Protein AF-A0A842UTR7-F1 (afdb_monomer_lite)

pLDDT: mean 70.02, std 24.76, range [32.69, 98.44]

Radius of gyration: 31.08 Å; chains: 1; bounding box: 59×44×90 Å

Structure (mmCIF, N/CA/C/O backbone):
data_AF-A0A842UTR7-F1
#
_entry.id   AF-A0A842UTR7-F1
#
loop_
_atom_site.group_PDB
_atom_site.id
_atom_site.type_symbol
_atom_site.label_atom_id
_atom_site.label_alt_id
_atom_site.label_comp_id
_atom_site.label_asym_id
_atom_site.label_entity_id
_atom_site.label_seq_id
_atom_site.pdbx_PDB_ins_code
_atom_site.Cartn_x
_atom_site.Cartn_y
_atom_site.Cartn_z
_atom_site.occupancy
_atom_site.B_iso_or_equiv
_atom_site.auth_seq_id
_atom_site.auth_comp_id
_atom_site.auth_asym_id
_atom_site.auth_atom_id
_atom_site.pdbx_PDB_model_num
ATOM 1 N N . MET A 1 1 ? -9.060 25.069 -11.967 1.00 42.53 1 MET A N 1
ATOM 2 C CA . MET A 1 1 ? -10.495 25.255 -11.631 1.00 42.53 1 MET A CA 1
ATOM 3 C C . MET A 1 1 ? -11.395 24.034 -11.903 1.00 42.53 1 MET A C 1
ATOM 5 O O . MET A 1 1 ? -12.538 24.076 -11.481 1.00 42.53 1 MET A O 1
ATOM 9 N N . LYS A 1 2 ? -10.936 22.935 -12.537 1.00 50.44 2 LYS A N 1
ATOM 10 C CA . LYS A 1 2 ? -11.791 21.759 -12.847 1.00 50.44 2 LYS A CA 1
ATOM 11 C C . LYS A 1 2 ? -11.747 20.605 -11.818 1.00 50.44 2 LYS A C 1
ATOM 13 O O . LYS A 1 2 ? -12.632 19.764 -11.838 1.00 50.44 2 LYS A O 1
ATOM 18 N N . ALA A 1 3 ? -10.775 20.579 -10.898 1.00 44.56 3 ALA A N 1
ATOM 19 C CA . ALA A 1 3 ? -10.588 19.466 -9.950 1.00 44.56 3 ALA A CA 1
ATOM 20 C C . ALA A 1 3 ? -11.528 19.493 -8.724 1.00 44.56 3 ALA A C 1
ATOM 22 O O . ALA A 1 3 ? -11.821 18.449 -8.156 1.00 44.56 3 ALA A O 1
ATOM 23 N N . VAL A 1 4 ? -12.044 20.666 -8.338 1.00 51.62 4 VAL A N 1
ATOM 24 C CA . VAL A 1 4 ? -12.869 20.829 -7.120 1.00 51.62 4 VAL A CA 1
ATOM 25 C C . VAL A 1 4 ? -14.292 20.282 -7.301 1.00 51.62 4 VAL A C 1
ATOM 27 O O . VAL A 1 4 ? -14.942 19.901 -6.334 1.00 51.62 4 VAL A O 1
ATOM 30 N N . LEU A 1 5 ? -14.778 20.193 -8.543 1.00 45.94 5 LEU A N 1
ATOM 31 C CA . LEU A 1 5 ? -16.137 19.717 -8.812 1.00 45.94 5 LEU A CA 1
ATOM 32 C C . LEU A 1 5 ? -16.271 18.190 -8.649 1.00 45.94 5 LEU A C 1
ATOM 34 O O . LEU A 1 5 ? -17.350 17.702 -8.334 1.00 45.94 5 LEU A O 1
ATOM 38 N N . ILE A 1 6 ? -15.184 17.437 -8.854 1.00 57.47 6 ILE A N 1
ATOM 39 C CA . ILE A 1 6 ? -15.206 15.965 -8.881 1.00 57.47 6 ILE A CA 1
ATOM 40 C C . ILE A 1 6 ? -15.180 15.386 -7.460 1.00 57.47 6 ILE A C 1
ATOM 42 O O . ILE A 1 6 ? -15.912 14.444 -7.161 1.00 57.47 6 ILE A O 1
ATOM 46 N N . THR A 1 7 ? -14.411 15.982 -6.547 1.00 57.38 7 THR A N 1
ATOM 47 C CA . THR A 1 7 ? -14.326 15.534 -5.148 1.00 57.38 7 THR A CA 1
ATOM 48 C C . THR A 1 7 ? -15.640 15.703 -4.387 1.00 57.38 7 THR A C 1
ATOM 50 O O . THR A 1 7 ? -15.992 14.835 -3.593 1.00 57.38 7 THR A O 1
ATOM 53 N N . ALA A 1 8 ? -16.418 16.753 -4.670 1.00 56.19 8 ALA A N 1
ATOM 54 C CA . ALA A 1 8 ? -17.728 16.947 -4.045 1.00 56.19 8 ALA A CA 1
ATOM 55 C C . ALA A 1 8 ? -18.741 15.850 -4.429 1.00 56.19 8 ALA A C 1
ATOM 57 O O . ALA A 1 8 ? -19.533 15.420 -3.594 1.00 56.19 8 ALA A O 1
ATOM 58 N N . ILE A 1 9 ? -18.692 15.350 -5.669 1.00 63.31 9 ILE A N 1
ATOM 59 C CA . ILE A 1 9 ? -19.614 14.311 -6.153 1.00 63.31 9 ILE A CA 1
ATOM 60 C C . ILE A 1 9 ? -19.298 12.958 -5.502 1.00 63.31 9 ILE A C 1
ATOM 62 O O . ILE A 1 9 ? -20.213 12.251 -5.086 1.00 63.31 9 ILE A O 1
ATOM 66 N N . ILE A 1 10 ? -18.016 12.620 -5.340 1.00 63.03 10 ILE A N 1
ATOM 67 C CA . ILE A 1 10 ? -17.590 11.350 -4.727 1.00 63.03 10 ILE A CA 1
ATOM 68 C C . ILE A 1 10 ? -18.045 11.266 -3.262 1.00 63.03 10 ILE A C 1
ATOM 70 O O . ILE A 1 10 ? -18.566 10.237 -2.837 1.00 63.03 10 ILE A O 1
ATOM 74 N N . VAL A 1 11 ? -17.931 12.362 -2.506 1.00 61.84 11 VAL A N 1
ATOM 75 C CA . VAL A 1 11 ? -18.365 12.406 -1.099 1.00 61.84 11 VAL A CA 1
ATOM 76 C C . VAL A 1 11 ? -19.884 12.228 -0.971 1.00 61.84 11 VAL A C 1
ATOM 78 O O . VAL A 1 11 ? -20.344 11.496 -0.096 1.00 61.84 11 VAL A O 1
ATOM 81 N N . VAL A 1 12 ? -20.670 12.829 -1.871 1.00 58.88 12 VAL A N 1
ATOM 82 C CA . VAL A 1 12 ? -22.139 12.701 -1.867 1.00 58.88 12 VAL A CA 1
ATOM 83 C C . VAL A 1 12 ? -22.586 11.285 -2.245 1.00 58.88 12 VAL A C 1
ATOM 85 O O . VAL A 1 12 ? -23.526 10.768 -1.644 1.00 58.88 12 VAL A O 1
ATOM 88 N N . VAL A 1 13 ? -21.897 10.621 -3.177 1.00 59.03 13 VAL A N 1
ATOM 89 C CA . VAL A 1 13 ? -22.203 9.230 -3.554 1.00 59.03 13 VAL A CA 1
ATOM 90 C C . VAL A 1 13 ? -21.881 8.258 -2.412 1.00 59.03 13 VAL A C 1
ATOM 92 O O . VAL A 1 13 ? -22.689 7.379 -2.124 1.00 59.03 13 VAL A O 1
ATOM 95 N N . ILE A 1 14 ? -20.768 8.442 -1.694 1.00 62.16 14 ILE A N 1
ATOM 96 C CA . ILE A 1 14 ? -20.417 7.591 -0.541 1.00 62.16 14 ILE A CA 1
ATOM 97 C C . ILE A 1 14 ? -21.433 7.761 0.601 1.00 62.16 14 ILE A C 1
ATOM 99 O O . ILE A 1 14 ? -21.887 6.771 1.175 1.00 62.16 14 ILE A O 1
ATOM 103 N N . LEU A 1 15 ? -21.853 8.995 0.897 1.00 53.69 15 LEU A N 1
ATOM 104 C CA . LEU A 1 15 ? -22.867 9.267 1.923 1.00 53.69 15 LEU A CA 1
ATOM 105 C C . LEU A 1 15 ? -24.257 8.732 1.540 1.00 53.69 15 LEU A C 1
ATOM 107 O O . LEU A 1 15 ? -24.954 8.188 2.394 1.00 53.69 15 LEU A O 1
ATOM 111 N N . ALA A 1 16 ? -24.656 8.829 0.269 1.00 54.22 16 ALA A N 1
ATOM 112 C CA . ALA A 1 16 ? -25.963 8.356 -0.190 1.00 54.22 16 ALA A CA 1
ATOM 113 C C . ALA A 1 16 ? -26.076 6.822 -0.246 1.00 54.22 16 ALA A C 1
ATOM 115 O O . ALA A 1 16 ? -27.173 6.295 -0.077 1.00 54.22 16 ALA A O 1
ATOM 116 N N . VAL A 1 17 ? -24.967 6.102 -0.458 1.00 55.41 17 VAL A N 1
ATOM 117 C CA . VAL A 1 17 ? -24.954 4.626 -0.503 1.00 55.41 17 VAL A CA 1
ATOM 118 C C . VAL A 1 17 ? -24.642 4.012 0.870 1.00 55.41 17 VAL A C 1
ATOM 120 O O . VAL A 1 17 ? -25.130 2.928 1.171 1.00 55.41 17 VAL A O 1
ATOM 123 N N . GLY A 1 18 ? -23.904 4.706 1.745 1.00 49.94 18 GLY A N 1
ATOM 124 C CA . GLY A 1 18 ? -23.571 4.204 3.086 1.00 49.94 18 GLY A CA 1
ATOM 125 C C . GLY A 1 18 ? -24.743 4.199 4.078 1.00 49.94 18 GLY A C 1
ATOM 126 O O . GLY A 1 18 ? -24.847 3.299 4.907 1.00 49.94 18 GLY A O 1
ATOM 127 N N . VAL A 1 19 ? -25.659 5.169 3.990 1.00 49.47 19 VAL A N 1
ATOM 128 C CA . VAL A 1 19 ? -26.768 5.317 4.956 1.00 49.47 19 VAL A CA 1
ATOM 129 C C . VAL A 1 19 ? -27.900 4.278 4.776 1.00 49.47 19 VAL A C 1
ATOM 131 O O . VAL A 1 19 ? -28.386 3.765 5.786 1.00 49.47 19 VAL A O 1
ATOM 134 N N . PRO A 1 20 ? -28.315 3.880 3.554 1.00 43.75 20 PRO A N 1
ATOM 135 C CA . PRO A 1 20 ? -29.356 2.861 3.367 1.00 43.75 20 PRO A CA 1
ATOM 136 C C . PRO A 1 20 ? -28.934 1.444 3.782 1.00 43.75 20 PRO A C 1
ATOM 138 O O . PRO A 1 20 ? -29.779 0.663 4.214 1.00 43.75 20 PRO A O 1
ATOM 141 N N . VAL A 1 21 ? -27.640 1.110 3.689 1.00 51.50 21 VAL A N 1
ATOM 142 C CA . VAL A 1 21 ? -27.120 -0.226 4.049 1.00 51.50 21 VAL A CA 1
ATOM 143 C C . VAL A 1 21 ? -27.227 -0.480 5.556 1.00 51.50 21 VAL A C 1
ATOM 145 O O . VAL A 1 21 ? -27.539 -1.591 5.973 1.00 51.50 21 VAL A O 1
ATOM 148 N N . ILE A 1 22 ? -27.072 0.560 6.379 1.00 48.81 22 ILE A N 1
ATOM 149 C CA . ILE A 1 22 ? -27.210 0.451 7.839 1.00 48.81 22 ILE A CA 1
ATOM 150 C C . ILE A 1 22 ? -28.684 0.254 8.235 1.00 48.81 22 ILE A C 1
ATOM 152 O O . ILE A 1 22 ? -28.976 -0.498 9.160 1.00 48.81 22 ILE A O 1
ATOM 156 N N . TYR A 1 23 ? -29.635 0.845 7.501 1.00 43.00 23 TYR A N 1
ATOM 157 C CA . TYR A 1 23 ? -31.068 0.668 7.778 1.00 43.00 23 TYR A CA 1
ATOM 158 C C . TYR A 1 23 ? -31.583 -0.742 7.435 1.00 43.00 23 TYR A C 1
ATOM 160 O O . TYR A 1 23 ? -32.532 -1.214 8.058 1.00 43.00 23 TYR A O 1
ATOM 168 N N . TYR A 1 24 ? -30.949 -1.439 6.483 1.00 42.16 24 TYR A N 1
ATOM 169 C CA . TYR A 1 24 ? -31.356 -2.791 6.080 1.00 42.16 24 TYR A CA 1
ATOM 170 C C . TYR A 1 24 ? -30.819 -3.906 7.000 1.00 42.16 24 TYR A C 1
ATOM 172 O O . TYR A 1 24 ? -31.338 -5.016 6.961 1.00 42.16 24 TYR A O 1
ATOM 180 N N . ALA A 1 25 ? -29.836 -3.623 7.865 1.00 41.97 25 ALA A N 1
ATOM 181 C CA . ALA A 1 25 ? -29.302 -4.592 8.833 1.00 41.97 25 ALA A CA 1
ATOM 182 C C . ALA A 1 25 ? -30.072 -4.629 10.170 1.00 41.97 25 ALA A C 1
ATOM 184 O O . ALA A 1 25 ? -29.944 -5.583 10.930 1.00 41.97 25 ALA A O 1
ATOM 185 N N . VAL A 1 26 ? -30.893 -3.613 10.462 1.00 43.97 26 VAL A N 1
ATOM 186 C CA . VAL A 1 26 ? -31.618 -3.491 11.745 1.00 43.97 26 VAL A CA 1
ATOM 187 C C . VAL A 1 26 ? -33.081 -3.970 11.635 1.00 43.97 26 VAL A C 1
ATOM 189 O O . VAL A 1 26 ? -33.781 -4.087 12.637 1.00 43.97 26 VAL A O 1
ATOM 192 N N . GLY A 1 27 ? -33.568 -4.262 10.420 1.00 34.56 27 GLY A N 1
ATOM 193 C CA . GLY A 1 27 ? -35.002 -4.392 10.129 1.00 34.56 27 GLY A CA 1
ATOM 194 C C . GLY A 1 27 ? -35.590 -5.796 9.959 1.00 34.56 27 GLY A C 1
ATOM 195 O O . GLY A 1 27 ? -36.811 -5.906 9.854 1.00 34.56 27 GLY A O 1
ATOM 196 N N . SER A 1 28 ? -34.805 -6.872 9.924 1.00 35.22 28 SER A N 1
ATOM 197 C CA . SER A 1 28 ? -35.372 -8.213 9.741 1.00 35.22 28 SER A CA 1
ATOM 198 C C . SER A 1 28 ? -34.598 -9.260 10.517 1.00 35.22 28 SER A C 1
ATOM 200 O O . SER A 1 28 ? -33.411 -9.444 10.285 1.00 35.22 28 SER A O 1
ATOM 202 N N . GLU A 1 29 ? -35.334 -9.984 11.356 1.00 36.59 29 GLU A N 1
ATOM 203 C CA . GLU A 1 29 ? -34.906 -11.169 12.103 1.00 36.59 29 GLU A CA 1
ATOM 204 C C . GLU A 1 29 ? -34.246 -10.860 13.447 1.00 36.59 29 GLU A C 1
ATOM 206 O O . GLU A 1 29 ? -33.038 -10.795 13.623 1.00 36.59 29 GLU A O 1
ATOM 211 N N . SER A 1 30 ? -35.120 -10.718 14.439 1.00 43.38 30 SER A N 1
ATOM 212 C CA . SER A 1 30 ? -34.815 -10.928 15.848 1.00 43.38 30 SER A CA 1
ATOM 213 C C . SER A 1 30 ? -34.149 -12.305 16.043 1.00 43.38 30 SER A C 1
ATOM 215 O O . SER A 1 30 ? -34.832 -13.314 15.841 1.00 43.38 30 SER A O 1
ATOM 217 N N . PRO A 1 31 ? -32.882 -12.415 16.491 1.00 39.91 31 PRO A N 1
ATOM 218 C CA . PRO A 1 31 ? -32.425 -13.624 17.139 1.00 39.91 31 PRO A CA 1
ATOM 219 C C . PRO A 1 31 ? -32.803 -13.488 18.610 1.00 39.91 31 PRO A C 1
ATOM 221 O O . PRO A 1 31 ? -32.080 -12.935 19.441 1.00 39.91 31 PRO A O 1
ATOM 224 N N . ALA A 1 32 ? -33.985 -14.001 18.928 1.00 35.88 32 ALA A N 1
ATOM 225 C CA . ALA A 1 32 ? -34.261 -14.449 20.272 1.00 35.88 32 ALA A CA 1
ATOM 226 C C . ALA A 1 32 ? -33.134 -15.406 20.707 1.00 35.88 32 ALA A C 1
ATOM 228 O O . ALA A 1 32 ? -32.912 -16.440 20.088 1.00 35.88 32 ALA A O 1
ATOM 229 N N . VAL A 1 33 ? -32.454 -15.039 21.792 1.00 44.22 33 VAL A N 1
ATOM 230 C CA . VAL A 1 33 ? -31.840 -15.952 22.764 1.00 44.22 33 VAL A CA 1
ATOM 231 C C . VAL A 1 33 ? -30.857 -16.981 22.188 1.00 44.22 33 VAL A C 1
ATOM 233 O O . VAL A 1 33 ? -31.177 -18.144 21.968 1.00 44.22 33 VAL A O 1
ATOM 236 N N . ALA A 1 34 ? -29.589 -16.586 22.140 1.00 32.69 34 ALA A N 1
ATOM 237 C CA . ALA A 1 34 ? -28.486 -17.497 22.431 1.00 32.69 34 ALA A CA 1
ATOM 238 C C . ALA A 1 34 ? -27.370 -16.735 23.154 1.00 32.69 34 ALA A C 1
ATOM 240 O O . ALA A 1 34 ? -26.231 -16.669 22.701 1.00 32.69 34 ALA A O 1
ATOM 241 N N . ALA A 1 35 ? -27.705 -16.156 24.311 1.00 34.47 35 ALA A N 1
ATOM 242 C CA . ALA A 1 35 ? -26.704 -15.824 25.313 1.00 34.47 35 ALA A CA 1
ATOM 243 C C . ALA A 1 35 ? -26.077 -17.143 25.788 1.00 34.47 35 ALA A C 1
ATOM 245 O O . ALA A 1 35 ? -26.535 -17.761 26.748 1.00 34.47 35 ALA A O 1
ATOM 246 N N . LYS A 1 36 ? -25.039 -17.610 25.087 1.00 37.72 36 LYS A N 1
ATOM 247 C CA . LYS A 1 36 ? -24.040 -18.463 25.721 1.00 37.72 36 LYS A CA 1
ATOM 248 C C . LYS A 1 36 ? -23.419 -17.604 26.810 1.00 37.72 36 LYS A C 1
ATOM 250 O O . LYS A 1 36 ? -22.654 -16.688 26.532 1.00 37.72 36 LYS A O 1
ATOM 255 N N . THR A 1 37 ? -23.844 -17.882 28.031 1.00 42.34 37 THR A N 1
ATOM 256 C CA . THR A 1 37 ? -23.275 -17.433 29.291 1.00 42.34 37 THR A CA 1
ATOM 257 C C . THR A 1 37 ? -21.756 -17.379 29.152 1.00 42.34 37 THR A C 1
ATOM 259 O O . THR A 1 37 ? -21.113 -18.421 29.047 1.00 42.34 37 THR A O 1
ATOM 262 N N . ILE A 1 38 ? -21.180 -16.179 29.100 1.00 41.69 38 ILE A N 1
ATOM 263 C CA . ILE A 1 38 ? -19.749 -16.005 29.334 1.00 41.69 38 ILE A CA 1
ATOM 264 C C . ILE A 1 38 ? -19.586 -16.253 30.835 1.00 41.69 38 ILE A C 1
ATOM 266 O O . ILE A 1 38 ? -20.158 -15.490 31.619 1.00 41.69 38 ILE A O 1
ATOM 270 N N . PRO A 1 39 ? -18.898 -17.318 31.282 1.00 38.50 39 PRO A N 1
ATOM 271 C CA . PRO A 1 39 ? -18.613 -17.467 32.695 1.00 38.50 39 PRO A CA 1
ATOM 272 C C . PRO A 1 39 ? -17.669 -16.330 33.096 1.00 38.50 39 PRO A C 1
ATOM 274 O O . PRO A 1 39 ? -16.477 -16.343 32.795 1.00 38.50 39 PRO A O 1
ATOM 277 N N . THR A 1 40 ? -18.212 -15.326 33.781 1.00 49.97 40 THR A N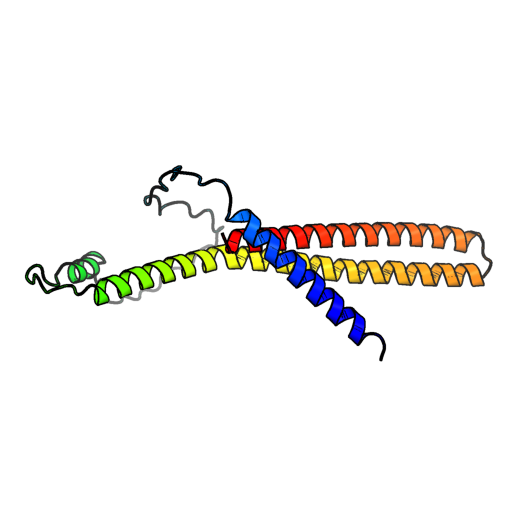 1
ATOM 278 C CA . THR A 1 40 ? -17.453 -14.387 34.608 1.00 49.97 40 THR A CA 1
ATOM 279 C C . THR A 1 40 ? -16.793 -15.192 35.725 1.00 49.97 40 THR A C 1
ATOM 281 O O . THR A 1 40 ? -17.366 -15.375 36.796 1.00 49.97 40 THR A O 1
ATOM 284 N N . GLY A 1 41 ? -15.640 -15.787 35.433 1.00 43.06 41 GLY A N 1
ATOM 285 C CA . GLY A 1 41 ? -15.003 -16.724 36.350 1.00 43.06 41 GLY A CA 1
ATOM 286 C C . GLY A 1 41 ? -13.772 -17.421 35.789 1.00 43.06 41 GLY A C 1
ATOM 287 O O . GLY A 1 41 ? -13.631 -18.619 35.998 1.00 43.06 41 GLY A O 1
ATOM 288 N N . GLN A 1 42 ? -12.893 -16.715 35.071 1.00 38.09 42 GLN A N 1
ATOM 289 C CA . GLN A 1 42 ? -11.521 -17.196 34.859 1.00 38.09 42 GLN A CA 1
ATOM 290 C C . GLN A 1 42 ? -10.558 -16.052 34.516 1.00 38.09 42 GLN A C 1
ATOM 292 O O . GLN A 1 42 ? -9.937 -16.002 33.461 1.00 38.09 42 GLN A O 1
ATOM 297 N N . VAL A 1 43 ? -10.415 -15.109 35.446 1.00 45.53 43 VAL A N 1
ATOM 298 C CA . VAL A 1 43 ? -9.126 -14.430 35.609 1.00 45.53 43 VAL A CA 1
ATOM 299 C C . VAL A 1 43 ? -8.310 -15.361 36.497 1.00 45.53 43 VAL A C 1
ATOM 301 O O . VAL A 1 43 ? -8.694 -15.534 37.644 1.00 45.53 43 VAL A O 1
ATOM 304 N N . VAL A 1 44 ? -7.296 -16.033 35.938 1.00 36.00 44 VAL A N 1
ATOM 305 C CA . VAL A 1 44 ? -5.996 -16.421 36.540 1.00 36.00 44 VAL A CA 1
ATOM 306 C C . VAL A 1 44 ? -5.339 -17.479 35.639 1.00 36.00 44 VAL A C 1
ATOM 308 O O . VAL A 1 44 ? -5.884 -18.562 35.443 1.00 36.00 44 VAL A O 1
ATOM 311 N N . GLY A 1 45 ? -4.111 -17.187 35.196 1.00 34.16 45 GLY A N 1
ATOM 312 C CA . GLY A 1 45 ? -3.073 -18.212 35.062 1.00 34.16 45 GLY A CA 1
ATOM 313 C C . 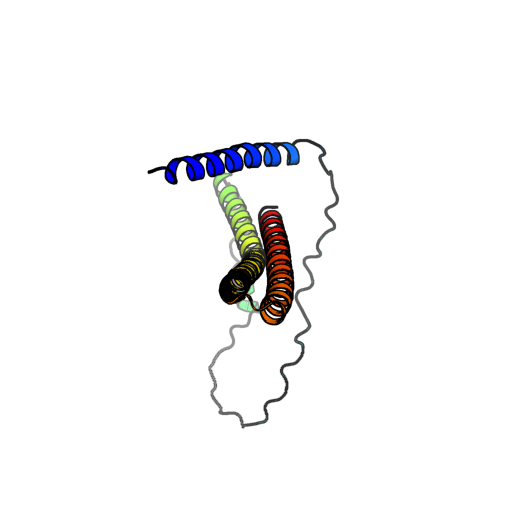GLY A 1 45 ? -2.615 -18.574 33.654 1.00 34.16 45 GLY A C 1
ATOM 314 O O . GLY A 1 45 ? -2.904 -19.671 33.201 1.00 34.16 45 GLY A O 1
ATOM 315 N N . SER A 1 46 ? -1.790 -17.723 33.037 1.00 35.84 46 SER A N 1
ATOM 316 C CA . SER A 1 46 ? -0.577 -18.189 32.336 1.00 35.84 46 SER A CA 1
ATOM 317 C C . SER A 1 46 ? 0.257 -17.006 31.845 1.00 35.84 46 SER A C 1
ATOM 319 O O . SER A 1 46 ? 0.088 -16.512 30.733 1.00 35.84 46 SER A O 1
ATOM 321 N N . VAL A 1 47 ? 1.180 -16.572 32.705 1.00 38.44 47 VAL A N 1
ATOM 322 C CA . VAL A 1 47 ? 2.418 -15.907 32.293 1.00 38.44 47 VAL A CA 1
ATOM 323 C C . VAL A 1 47 ? 3.240 -16.952 31.542 1.00 38.44 47 VAL A C 1
ATOM 325 O O . VAL A 1 47 ? 3.541 -18.001 32.108 1.00 38.44 47 VAL A O 1
ATOM 328 N N . ASN A 1 48 ? 3.595 -16.688 30.287 1.00 36.00 48 ASN A N 1
ATOM 329 C CA . ASN A 1 48 ? 4.586 -17.485 29.573 1.00 36.00 48 ASN A CA 1
ATOM 330 C C . ASN A 1 48 ? 5.836 -16.643 29.308 1.00 36.00 48 ASN A C 1
ATOM 332 O O . ASN A 1 48 ? 5.792 -15.674 28.561 1.00 36.00 48 ASN A O 1
ATOM 336 N N . HIS A 1 49 ? 6.919 -17.087 29.953 1.00 35.44 49 HIS A N 1
ATOM 337 C CA . HIS A 1 49 ? 8.331 -16.948 29.597 1.00 35.44 49 HIS A CA 1
ATOM 338 C C . HIS A 1 49 ? 8.869 -15.535 29.324 1.00 35.44 49 HIS A C 1
ATOM 340 O O . HIS A 1 49 ? 9.005 -15.106 28.183 1.00 35.44 49 HIS A O 1
ATOM 346 N N . VAL A 1 50 ? 9.325 -14.882 30.398 1.00 34.59 50 VAL A N 1
ATOM 347 C CA . VAL A 1 50 ? 10.490 -13.992 30.320 1.00 34.59 50 VAL A CA 1
ATOM 348 C C . VAL A 1 50 ? 11.731 -14.875 30.443 1.00 34.59 50 VAL A C 1
ATOM 350 O O . VAL A 1 50 ? 11.944 -15.551 31.450 1.00 34.59 50 VAL A O 1
ATOM 353 N N . GLU A 1 51 ? 12.486 -14.924 29.355 1.00 39.25 51 GLU A N 1
ATOM 354 C CA . GLU A 1 51 ? 13.790 -15.562 29.240 1.00 39.25 51 GLU A CA 1
ATOM 355 C C . GLU A 1 51 ? 14.808 -14.902 30.191 1.00 39.25 51 GLU A C 1
ATOM 357 O O . GLU A 1 51 ? 14.713 -13.723 30.525 1.00 39.25 51 GLU A O 1
ATOM 362 N N . LYS A 1 52 ? 15.745 -15.715 30.681 1.00 41.06 52 LYS A N 1
ATOM 363 C CA . LYS A 1 52 ? 16.664 -15.459 31.798 1.00 41.06 52 LYS A CA 1
ATOM 364 C C . LYS A 1 52 ? 17.443 -14.140 31.688 1.00 41.06 52 LYS A C 1
ATOM 366 O O . LYS A 1 52 ? 18.134 -13.914 30.699 1.00 41.06 52 LYS A O 1
ATOM 371 N N . ALA A 1 53 ? 17.478 -13.384 32.784 1.00 37.19 53 ALA A N 1
ATOM 372 C CA . ALA A 1 53 ? 18.598 -12.509 33.115 1.00 37.19 53 ALA A CA 1
ATOM 373 C C . ALA A 1 53 ? 19.082 -12.848 34.533 1.00 37.19 53 ALA A C 1
ATOM 375 O O . ALA A 1 53 ? 18.306 -12.859 35.488 1.00 37.19 53 ALA A O 1
ATOM 376 N N . ASP A 1 54 ? 20.357 -13.213 34.607 1.00 37.00 54 ASP A N 1
ATOM 377 C CA . ASP A 1 54 ? 21.103 -13.619 35.793 1.00 37.00 54 ASP A CA 1
ATOM 378 C C . ASP A 1 54 ? 21.290 -12.466 36.798 1.00 37.00 54 ASP A C 1
ATOM 380 O O . ASP A 1 54 ? 21.657 -11.353 36.429 1.00 37.00 54 ASP A O 1
ATOM 384 N N . THR A 1 55 ? 21.065 -12.806 38.070 1.00 43.03 55 THR A N 1
ATOM 385 C CA . THR A 1 55 ? 21.761 -12.394 39.308 1.00 43.03 55 THR A CA 1
ATOM 386 C C . THR A 1 55 ? 22.274 -10.956 39.494 1.00 43.03 55 THR A C 1
ATOM 388 O O . THR A 1 55 ? 23.285 -10.583 38.906 1.00 43.03 55 THR A O 1
ATOM 391 N N . THR A 1 56 ? 21.744 -10.280 40.524 1.00 39.66 56 THR A N 1
ATOM 392 C CA . THR A 1 56 ? 22.526 -9.661 41.622 1.00 39.66 56 THR A CA 1
ATOM 393 C C . THR A 1 56 ? 21.652 -9.473 42.881 1.00 39.66 56 THR A C 1
ATOM 395 O O . THR A 1 56 ? 20.433 -9.380 42.794 1.00 39.66 56 THR A O 1
ATOM 398 N N . GLU A 1 57 ? 22.303 -9.530 44.046 1.00 37.44 57 GLU A N 1
ATOM 399 C CA . GLU A 1 57 ? 21.819 -9.653 45.439 1.00 37.44 57 GLU A CA 1
ATOM 400 C C . GLU A 1 57 ? 20.820 -8.590 45.968 1.00 37.44 57 GLU A C 1
ATOM 402 O O . GLU A 1 57 ? 20.697 -7.513 45.384 1.00 37.44 57 GLU A O 1
ATOM 407 N N . PRO A 1 58 ? 20.111 -8.872 47.091 1.00 40.97 58 PRO A N 1
ATOM 408 C CA . PRO A 1 58 ? 19.023 -8.041 47.601 1.00 40.97 58 PRO A CA 1
ATOM 409 C C . PRO A 1 58 ? 19.539 -6.869 48.445 1.00 40.97 58 PRO A C 1
ATOM 411 O O . PRO A 1 58 ? 20.260 -7.067 49.423 1.00 40.97 58 PRO A O 1
ATOM 414 N N . THR A 1 59 ? 19.111 -5.650 48.113 1.00 45.56 59 THR A N 1
ATOM 415 C CA . THR A 1 59 ? 19.268 -4.495 49.003 1.00 45.56 59 THR A CA 1
ATOM 416 C C . THR A 1 59 ? 18.014 -4.327 49.847 1.00 45.56 59 THR A C 1
ATOM 418 O O . THR A 1 59 ? 16.923 -4.056 49.349 1.00 45.56 59 THR A O 1
ATOM 421 N N . ASP A 1 60 ? 18.230 -4.512 51.139 1.00 50.78 60 ASP A N 1
ATOM 422 C CA . ASP A 1 60 ? 17.339 -4.307 52.269 1.00 50.78 60 ASP A CA 1
ATOM 423 C C . ASP A 1 60 ? 16.730 -2.892 52.256 1.00 50.78 60 ASP A C 1
ATOM 425 O O . ASP A 1 60 ? 17.443 -1.890 52.339 1.00 50.78 60 ASP A O 1
ATOM 429 N N . THR A 1 61 ? 15.409 -2.801 52.100 1.00 47.03 61 THR A N 1
ATOM 430 C CA . THR A 1 61 ? 14.630 -1.609 52.466 1.00 47.03 61 THR A CA 1
ATOM 431 C C . THR A 1 61 ? 13.241 -2.069 52.899 1.00 47.03 61 THR A C 1
ATOM 433 O O . THR A 1 61 ? 12.422 -2.449 52.064 1.00 47.03 61 THR A O 1
ATOM 436 N N . GLU A 1 62 ? 12.987 -2.062 54.208 1.00 46.00 62 GLU A N 1
ATOM 437 C CA . GLU A 1 62 ? 11.631 -2.108 54.759 1.00 46.00 62 GLU A CA 1
ATOM 438 C C . GLU A 1 62 ? 10.849 -0.866 54.302 1.00 46.00 62 GLU A C 1
ATOM 440 O O . GLU A 1 62 ? 11.377 0.253 54.313 1.00 46.00 62 GLU A O 1
ATOM 445 N N . PRO A 1 63 ? 9.568 -1.047 53.954 1.00 45.50 63 PRO A N 1
ATOM 446 C CA . PRO A 1 63 ? 8.563 -0.109 54.414 1.00 45.50 63 PRO A CA 1
ATOM 447 C C . PRO A 1 63 ? 7.433 -0.822 55.162 1.00 45.50 63 PRO A C 1
ATOM 449 O O . PRO A 1 63 ? 6.970 -1.901 54.799 1.00 45.50 63 PRO A O 1
ATOM 452 N N . GLU A 1 64 ? 7.043 -0.151 56.235 1.00 40.78 64 GLU A N 1
ATOM 453 C CA . GLU A 1 64 ? 6.084 -0.507 57.267 1.00 40.78 64 GLU A CA 1
ATOM 454 C C . GLU A 1 64 ? 4.640 -0.715 56.757 1.00 40.78 64 GLU A C 1
ATOM 456 O O . GLU A 1 64 ? 4.197 -0.092 55.795 1.00 40.78 64 GLU A O 1
ATOM 461 N N . GLU A 1 65 ? 3.921 -1.563 57.501 1.00 48.62 65 GLU A N 1
ATOM 462 C CA . GLU A 1 65 ? 2.461 -1.745 57.587 1.00 48.62 65 GLU A CA 1
ATOM 463 C C . GLU A 1 65 ? 1.671 -2.096 56.307 1.00 48.62 65 GLU A C 1
ATOM 465 O O . GLU A 1 65 ? 1.076 -1.266 55.618 1.00 48.62 65 GLU A O 1
ATOM 470 N N . ASP A 1 66 ? 1.547 -3.412 56.102 1.00 45.47 66 ASP A N 1
ATOM 471 C CA . ASP A 1 66 ? 0.538 -4.090 55.285 1.00 45.47 66 ASP A CA 1
ATOM 472 C C . ASP A 1 66 ? -0.901 -3.702 55.692 1.00 45.47 66 ASP A C 1
ATOM 474 O O . ASP A 1 66 ? -1.461 -4.233 56.656 1.00 45.47 66 ASP A O 1
ATOM 478 N N . ILE A 1 67 ? -1.576 -2.862 54.901 1.00 49.00 67 ILE A N 1
ATOM 479 C CA . ILE A 1 67 ? -3.046 -2.867 54.870 1.00 49.00 67 ILE A CA 1
ATOM 480 C C . ILE A 1 67 ? -3.462 -4.071 54.027 1.00 49.00 67 ILE A C 1
ATOM 482 O O . ILE A 1 67 ? -3.368 -4.061 52.797 1.00 49.00 67 ILE A O 1
ATOM 486 N N . SER A 1 68 ? -3.929 -5.131 54.688 1.00 51.06 68 SER A N 1
ATOM 487 C CA . SER A 1 68 ? -4.411 -6.323 53.997 1.00 51.06 68 SER A CA 1
ATOM 488 C C . SER A 1 68 ? -5.578 -5.956 53.068 1.00 51.06 68 SER A C 1
ATOM 490 O O . SER A 1 68 ? -6.501 -5.233 53.447 1.00 51.06 68 SER A O 1
ATOM 492 N N . ALA A 1 69 ? -5.608 -6.502 51.848 1.00 46.38 69 ALA A N 1
ATOM 493 C CA . ALA A 1 69 ? -6.729 -6.341 50.907 1.00 46.38 69 ALA A CA 1
ATOM 494 C C . ALA A 1 69 ? -8.090 -6.800 51.483 1.00 46.38 69 ALA A C 1
ATOM 496 O O . ALA A 1 69 ? -9.147 -6.510 50.921 1.00 46.38 69 ALA A O 1
ATOM 497 N N . LYS A 1 70 ? -8.073 -7.494 52.627 1.00 51.81 70 LYS A N 1
ATOM 498 C CA . LYS A 1 70 ? -9.254 -7.860 53.408 1.00 51.81 70 LYS A CA 1
ATOM 499 C C . LYS A 1 70 ? -9.882 -6.657 54.123 1.00 51.81 70 LYS A C 1
ATOM 501 O O . LYS A 1 70 ? -11.106 -6.596 54.198 1.00 51.81 70 LYS A O 1
ATOM 506 N N . ASP A 1 71 ? -9.082 -5.686 54.559 1.00 49.09 71 ASP A N 1
ATOM 507 C CA . ASP A 1 71 ? -9.562 -4.478 55.243 1.00 49.09 71 ASP A CA 1
ATOM 508 C C . ASP A 1 71 ? -10.093 -3.423 54.260 1.00 49.09 71 ASP A C 1
ATOM 510 O O . ASP A 1 71 ? -11.072 -2.738 54.560 1.00 49.09 71 ASP A O 1
ATOM 514 N N . MET A 1 72 ? -9.552 -3.364 53.033 1.00 53.91 72 MET A N 1
ATOM 515 C CA . MET A 1 72 ? -10.119 -2.528 51.960 1.00 53.91 72 MET A CA 1
ATOM 516 C C . MET A 1 72 ? -11.491 -3.027 51.471 1.00 53.91 72 MET A C 1
ATOM 518 O O . MET A 1 72 ? -12.337 -2.223 51.084 1.00 53.91 72 MET A O 1
ATOM 522 N N . LEU A 1 73 ? -11.752 -4.338 51.529 1.00 48.56 73 LEU A N 1
ATOM 523 C CA . LEU A 1 73 ? -13.050 -4.921 51.158 1.00 48.56 73 LEU A CA 1
ATOM 524 C C . LEU A 1 73 ? -14.107 -4.809 52.271 1.00 48.56 73 LEU A C 1
ATOM 526 O O . LEU A 1 73 ? -15.302 -4.768 51.975 1.00 48.56 73 LEU A O 1
ATOM 530 N N . ALA A 1 74 ? -13.694 -4.705 53.537 1.00 46.00 74 ALA A N 1
ATOM 531 C CA . ALA A 1 74 ? -14.612 -4.572 54.668 1.00 46.00 74 ALA A CA 1
ATOM 532 C C . ALA A 1 74 ? -15.232 -3.165 54.786 1.00 46.00 74 ALA A C 1
ATOM 534 O O . ALA A 1 74 ? -16.377 -3.040 55.223 1.00 46.00 74 ALA A O 1
ATOM 535 N N . GLN A 1 75 ? -14.546 -2.109 54.327 1.00 45.84 75 GLN A N 1
ATOM 536 C CA . GLN A 1 75 ? -15.105 -0.746 54.334 1.00 45.84 75 GLN A CA 1
ATOM 537 C C . GLN A 1 75 ? -16.194 -0.504 53.276 1.00 45.84 75 GLN A C 1
ATOM 539 O O . GLN A 1 75 ? -16.960 0.450 53.397 1.00 45.84 75 GLN A O 1
ATOM 544 N N . MET A 1 76 ? -16.334 -1.374 52.269 1.00 47.19 76 MET A N 1
ATOM 545 C CA . MET A 1 76 ? -17.423 -1.266 51.286 1.00 47.19 76 MET A CA 1
ATOM 546 C C . MET A 1 76 ? -18.727 -1.929 51.760 1.00 47.19 76 MET A C 1
ATOM 548 O O . MET A 1 76 ? -19.785 -1.670 51.193 1.00 47.19 76 MET A O 1
ATOM 552 N N . GLN A 1 77 ? -18.668 -2.762 52.808 1.00 45.03 77 GLN A N 1
ATOM 553 C CA . GLN A 1 77 ? -19.823 -3.491 53.346 1.00 45.03 77 GLN A CA 1
ATOM 554 C C . GLN A 1 77 ? -20.465 -2.833 54.577 1.00 45.03 77 GLN A C 1
ATOM 556 O O . GLN A 1 77 ? -21.528 -3.280 55.001 1.00 45.03 77 GLN A O 1
ATOM 561 N N . SER A 1 78 ? -19.873 -1.776 55.150 1.00 44.59 78 SER A N 1
ATOM 562 C CA . SER A 1 78 ? -20.398 -1.145 56.372 1.00 44.59 78 SER A CA 1
ATOM 563 C C . SER A 1 78 ? -21.281 0.087 56.151 1.00 44.59 78 SER A C 1
ATOM 565 O O . SER A 1 78 ? -21.710 0.690 57.133 1.00 44.59 78 SER A O 1
ATOM 567 N N . ASN A 1 79 ? -21.595 0.468 54.910 1.00 45.84 79 ASN A N 1
ATOM 568 C CA . ASN A 1 79 ? -22.558 1.541 54.661 1.00 45.84 79 ASN A CA 1
ATOM 569 C C . ASN A 1 79 ? -23.987 0.982 54.566 1.00 45.84 79 ASN A C 1
ATOM 571 O O . ASN A 1 79 ? -24.515 0.727 53.490 1.00 45.84 79 ASN A O 1
ATOM 575 N N . ASP A 1 80 ? -24.592 0.864 55.749 1.00 43.09 80 ASP A N 1
ATOM 576 C CA . ASP A 1 80 ? -25.981 1.261 56.006 1.00 43.09 80 ASP A CA 1
ATOM 577 C C . ASP A 1 80 ? -27.114 0.329 55.513 1.00 43.09 80 ASP A C 1
ATOM 579 O O . ASP A 1 80 ? -27.868 0.609 54.583 1.00 43.09 80 ASP A O 1
ATOM 583 N N . THR A 1 81 ? -27.306 -0.780 56.233 1.00 52.00 81 THR A N 1
ATOM 584 C CA . THR A 1 81 ? -28.505 -1.644 56.188 1.00 52.00 81 THR A CA 1
ATOM 585 C C . THR A 1 81 ? -29.692 -1.117 57.015 1.00 52.00 81 THR A C 1
ATOM 587 O O . THR A 1 81 ? -30.466 -1.908 57.555 1.00 52.00 81 THR A O 1
ATOM 590 N N . SER A 1 82 ? -29.902 0.197 57.132 1.00 52.09 82 SER A N 1
ATOM 591 C CA . SER A 1 82 ? -31.150 0.703 57.728 1.00 52.09 82 SER A CA 1
ATOM 592 C C . SER A 1 82 ? -31.560 2.089 57.245 1.00 52.09 82 SER A C 1
ATOM 594 O O . SER A 1 82 ? -31.779 3.002 58.033 1.00 52.09 82 SER A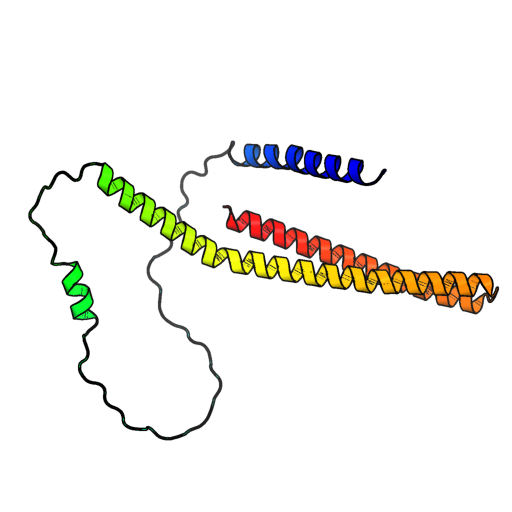 O 1
ATOM 596 N N . ALA A 1 83 ? -31.797 2.219 55.948 1.00 39.12 83 ALA A N 1
ATOM 597 C CA . ALA A 1 83 ? -32.795 3.160 55.475 1.00 39.12 83 ALA A CA 1
ATOM 598 C C . ALA A 1 83 ? -33.487 2.558 54.257 1.00 39.12 83 ALA A C 1
ATOM 600 O O . ALA A 1 83 ? -32.902 2.443 53.184 1.00 39.12 83 ALA A O 1
ATOM 601 N N . ALA A 1 84 ? -34.775 2.243 54.395 1.00 43.09 84 ALA A N 1
ATOM 602 C CA . ALA A 1 84 ? -35.706 2.300 53.275 1.00 43.09 84 ALA A CA 1
ATOM 603 C C . ALA A 1 84 ? -35.848 3.772 52.830 1.00 43.09 84 ALA A C 1
ATOM 605 O O . ALA A 1 84 ? -36.918 4.369 52.914 1.00 43.09 84 ALA A O 1
ATOM 606 N N . ALA A 1 85 ? -34.729 4.389 52.447 1.00 41.84 85 ALA A N 1
ATOM 607 C CA . ALA A 1 85 ? -34.689 5.676 51.799 1.00 41.84 85 ALA A CA 1
ATOM 608 C C . ALA A 1 85 ? -35.106 5.411 50.362 1.00 41.84 85 ALA A C 1
ATOM 610 O O . ALA A 1 85 ? -34.349 4.814 49.605 1.00 41.84 85 ALA A O 1
ATOM 611 N N . ASP A 1 86 ? -36.348 5.781 50.065 1.00 45.62 86 ASP A N 1
ATOM 612 C CA . ASP A 1 86 ? -36.830 6.258 48.772 1.00 45.62 86 ASP A CA 1
ATOM 613 C C . ASP A 1 86 ? -35.687 6.437 47.752 1.00 45.62 86 ASP A C 1
ATOM 615 O O . ASP A 1 86 ? -35.080 7.506 47.632 1.00 45.62 86 ASP A O 1
ATOM 619 N N . ILE A 1 87 ? -35.321 5.343 47.069 1.00 47.28 87 ILE A N 1
ATOM 620 C CA . ILE A 1 87 ? -34.405 5.393 45.935 1.00 47.28 87 ILE A CA 1
ATOM 621 C C . ILE A 1 87 ? -35.273 5.926 44.808 1.00 47.28 87 ILE A C 1
ATOM 623 O O . ILE A 1 87 ? -35.827 5.163 44.014 1.00 47.28 87 ILE A O 1
ATOM 627 N N . SER A 1 88 ? -35.446 7.247 44.794 1.00 48.06 88 SER A N 1
ATOM 628 C CA . SER A 1 88 ? -36.060 7.935 43.674 1.00 48.06 88 SER A CA 1
ATOM 629 C C . SER A 1 88 ? -35.386 7.421 42.399 1.00 48.06 88 SER A C 1
ATOM 631 O O . SER A 1 88 ? -34.160 7.254 42.350 1.00 48.06 88 SER A O 1
ATOM 633 N N . GLY A 1 89 ? -36.190 7.109 41.378 1.00 48.19 89 GLY A N 1
ATOM 634 C CA . GLY A 1 89 ? -35.719 6.532 40.111 1.00 48.19 89 GLY A CA 1
ATOM 635 C C . GLY A 1 89 ? -34.560 7.304 39.462 1.00 48.19 89 GLY A C 1
ATOM 636 O O . GLY A 1 89 ? -33.815 6.732 38.669 1.00 48.19 89 GLY A O 1
ATOM 637 N N . ASP A 1 90 ? -34.339 8.552 39.883 1.00 49.56 90 ASP A N 1
ATOM 638 C CA . ASP A 1 90 ? -33.205 9.392 39.514 1.00 49.56 90 ASP A CA 1
ATOM 639 C C . ASP A 1 90 ? -31.836 8.797 39.890 1.00 49.56 90 ASP A C 1
ATOM 641 O O . ASP A 1 90 ? -30.915 8.884 39.086 1.00 49.56 90 ASP A O 1
ATOM 645 N N . LYS A 1 91 ? -31.654 8.135 41.047 1.00 50.09 91 LYS A N 1
ATOM 646 C CA . LYS A 1 91 ? -30.330 7.590 41.444 1.00 50.09 91 LYS A CA 1
ATOM 647 C C . LYS A 1 91 ? -29.982 6.244 40.801 1.00 50.09 91 LYS A C 1
ATOM 649 O O . LYS A 1 91 ? -28.802 5.956 40.607 1.00 50.09 91 LYS A O 1
ATOM 654 N N . VAL A 1 92 ? -30.985 5.442 40.435 1.00 52.25 92 VAL A N 1
ATOM 655 C CA . VAL A 1 92 ? -30.785 4.190 39.677 1.00 52.25 92 VAL A CA 1
ATOM 656 C C . VAL A 1 92 ? -30.399 4.498 38.224 1.00 52.25 92 VAL A C 1
ATOM 658 O O . VAL A 1 92 ? -29.583 3.791 37.637 1.00 52.25 92 VAL A O 1
ATOM 661 N N . GLY A 1 93 ? -30.913 5.597 37.657 1.00 53.56 93 GLY A N 1
ATOM 662 C CA . GLY A 1 93 ? -30.538 6.063 36.319 1.00 53.56 93 GLY A CA 1
ATOM 663 C C . GLY A 1 93 ? -29.043 6.374 36.184 1.00 53.56 93 GLY A C 1
ATOM 664 O O . GLY A 1 93 ? -28.419 5.960 35.207 1.00 53.56 93 GLY A O 1
ATOM 665 N N . TYR A 1 94 ? -28.440 7.015 37.194 1.00 54.81 94 TYR A N 1
ATOM 666 C CA . TYR A 1 94 ? -27.006 7.334 37.183 1.00 54.81 94 TYR A CA 1
ATOM 667 C C . TYR A 1 94 ? -26.105 6.092 37.268 1.00 54.81 94 TYR A C 1
ATOM 669 O O . TYR A 1 94 ? -25.055 6.069 36.626 1.00 54.81 94 TYR A O 1
ATOM 677 N N . SER A 1 95 ? -26.491 5.047 38.012 1.00 67.56 95 SER A N 1
ATOM 678 C CA . SER A 1 95 ? -25.677 3.825 38.116 1.00 67.56 95 SER A CA 1
ATOM 679 C C . SER A 1 95 ? -25.748 2.966 36.851 1.00 67.56 95 SER A C 1
ATOM 681 O O . SER A 1 95 ? -24.728 2.422 36.431 1.00 67.56 95 SER A O 1
ATOM 683 N N . ILE A 1 96 ? -26.907 2.905 36.186 1.00 72.25 96 ILE A N 1
ATOM 684 C CA . ILE A 1 96 ? -27.056 2.221 34.891 1.00 72.25 96 ILE A CA 1
ATOM 685 C C . ILE A 1 96 ? -26.268 2.958 33.803 1.00 72.25 96 ILE A C 1
ATOM 687 O O . ILE A 1 96 ? -25.551 2.323 33.030 1.00 72.25 96 ILE A O 1
ATOM 691 N N . GLN A 1 97 ? -26.350 4.291 33.766 1.00 71.31 97 GLN A N 1
ATOM 692 C CA . GLN A 1 97 ? -25.613 5.097 32.792 1.00 71.31 97 GLN A CA 1
ATOM 693 C C . GLN A 1 97 ? -24.093 4.974 32.982 1.00 71.31 97 GLN A C 1
ATOM 695 O O . GLN A 1 97 ? -23.361 4.842 32.004 1.00 71.31 97 GLN A O 1
ATOM 700 N N . TYR A 1 98 ? -23.616 4.938 34.230 1.00 79.81 98 TYR A N 1
ATOM 701 C CA . TYR A 1 98 ? -22.204 4.707 34.544 1.00 79.81 98 TYR A CA 1
ATOM 702 C C . TYR A 1 98 ? -21.721 3.306 34.130 1.00 79.81 98 TYR A C 1
ATOM 704 O O . TYR A 1 98 ? -20.652 3.176 33.536 1.00 79.81 98 TYR A O 1
ATOM 712 N N . LEU A 1 99 ? -22.509 2.256 34.392 1.00 79.12 99 LEU A N 1
ATOM 713 C CA . LEU A 1 99 ? -22.175 0.886 33.979 1.00 79.12 99 LEU A CA 1
ATOM 714 C C . LEU A 1 99 ? -22.148 0.731 32.451 1.00 79.12 99 LEU A C 1
ATOM 716 O O . LEU A 1 99 ? -21.259 0.063 31.923 1.00 79.12 99 LEU A O 1
ATOM 720 N N . ALA A 1 100 ? -23.078 1.376 31.742 1.00 75.50 100 ALA A N 1
ATOM 721 C CA . ALA A 1 100 ? -23.088 1.401 30.281 1.00 75.50 100 ALA A CA 1
ATOM 722 C C . ALA A 1 100 ? -21.853 2.123 29.709 1.00 75.50 100 ALA A C 1
ATOM 724 O O . ALA A 1 100 ? -21.232 1.625 28.770 1.00 75.50 100 ALA A O 1
ATOM 725 N N . GLU A 1 101 ? -21.443 3.253 30.299 1.00 83.38 101 GLU A N 1
ATOM 726 C CA . GLU A 1 101 ? -20.233 3.966 29.863 1.00 83.38 101 GLU A CA 1
ATOM 727 C C . GLU A 1 101 ? -18.960 3.151 30.149 1.00 83.38 101 GLU A C 1
ATOM 729 O O . GLU A 1 101 ? -18.053 3.125 29.323 1.00 83.38 101 GLU A O 1
ATOM 734 N N . GLN A 1 102 ? -18.904 2.406 31.259 1.00 77.25 102 GLN A N 1
ATOM 735 C CA . GLN A 1 102 ? -17.777 1.512 31.549 1.00 77.25 102 GLN A CA 1
ATOM 736 C C . GLN A 1 102 ? -17.656 0.361 30.541 1.00 77.25 102 GLN A C 1
ATOM 738 O O . GLN A 1 102 ? -16.560 0.080 30.057 1.00 77.25 102 GLN A O 1
ATOM 743 N N . GLN A 1 103 ? -18.769 -0.277 30.164 1.00 81.31 103 GLN A N 1
ATOM 744 C CA . GLN A 1 103 ? -18.758 -1.321 29.130 1.00 81.31 103 GLN A CA 1
ATOM 745 C C . GLN A 1 103 ? -18.313 -0.771 27.774 1.00 81.31 103 GLN A C 1
ATOM 747 O O . GLN A 1 103 ? -17.543 -1.415 27.064 1.00 81.31 103 GLN A O 1
ATOM 752 N N . LYS A 1 104 ? -18.737 0.450 27.443 1.00 81.25 104 LYS A N 1
ATOM 753 C CA . LYS A 1 104 ? -18.314 1.154 26.232 1.00 81.25 104 LYS A CA 1
ATOM 754 C C . LYS A 1 104 ? -16.816 1.472 26.242 1.00 81.25 104 LYS A C 1
ATOM 756 O O . LYS A 1 104 ? -16.152 1.224 25.240 1.00 81.25 104 LYS A O 1
ATOM 761 N N . ILE A 1 105 ? -16.268 1.960 27.357 1.00 86.19 105 ILE A N 1
ATOM 762 C CA . ILE A 1 105 ? -14.822 2.205 27.506 1.00 86.19 105 ILE A CA 1
ATOM 763 C C . ILE A 1 105 ? -14.042 0.897 27.341 1.00 86.19 105 ILE A C 1
ATOM 765 O O . ILE A 1 105 ? -13.052 0.860 26.615 1.00 86.19 105 ILE A O 1
ATOM 769 N N . GLN A 1 106 ? -14.500 -0.190 27.963 1.00 84.06 106 GLN A N 1
ATOM 770 C CA . GLN A 1 106 ? -13.841 -1.490 27.861 1.00 84.06 106 GLN A CA 1
ATOM 771 C C . GLN A 1 106 ? -13.895 -2.055 26.432 1.00 84.06 106 GLN A C 1
ATOM 773 O O . GLN A 1 106 ? -12.886 -2.546 25.922 1.00 84.06 106 GLN A O 1
ATOM 778 N N . ALA A 1 107 ? -15.040 -1.940 25.755 1.00 80.12 107 ALA A N 1
ATOM 779 C CA . ALA A 1 107 ? -15.176 -2.314 24.350 1.00 80.12 107 ALA A CA 1
ATOM 780 C C . ALA A 1 107 ? -14.222 -1.494 23.465 1.00 80.12 107 ALA A C 1
ATOM 782 O O . ALA A 1 107 ? -13.467 -2.077 22.687 1.00 80.12 107 ALA A O 1
ATOM 783 N N . GLN A 1 108 ? -14.156 -0.171 23.659 1.00 85.38 108 GLN A N 1
ATOM 784 C CA . GLN A 1 108 ? -13.226 0.710 22.943 1.00 85.38 108 GLN A CA 1
ATOM 785 C C . GLN A 1 108 ? -11.761 0.337 23.184 1.00 85.38 108 GLN A C 1
ATOM 787 O O . GLN A 1 108 ? -11.000 0.224 22.229 1.00 85.38 108 GLN A O 1
ATOM 792 N N . GLN A 1 109 ? -11.361 0.081 24.430 1.00 88.19 109 GLN A N 1
ATOM 793 C CA . GLN A 1 109 ? -9.998 -0.355 24.758 1.00 88.19 109 GLN A CA 1
ATOM 794 C C . GLN A 1 109 ? -9.626 -1.686 24.092 1.00 88.19 109 GLN A C 1
ATOM 796 O O . GLN A 1 109 ? -8.453 -1.934 23.826 1.00 88.19 109 GLN A O 1
ATOM 801 N N . THR A 1 110 ? -10.619 -2.527 23.801 1.00 88.00 110 THR A N 1
ATOM 802 C CA . THR A 1 110 ? -10.406 -3.829 23.163 1.00 88.00 110 THR A CA 1
ATOM 803 C C . THR A 1 110 ? -10.395 -3.722 21.635 1.00 88.00 110 THR A C 1
ATOM 805 O O . THR A 1 110 ? -9.583 -4.378 20.985 1.00 88.00 110 THR A O 1
ATOM 808 N N . CYS A 1 111 ? -11.264 -2.893 21.041 1.00 89.31 111 CYS A N 1
ATOM 809 C CA . CYS A 1 111 ? -11.392 -2.795 19.584 1.00 89.31 111 CYS A CA 1
ATOM 810 C C . CYS A 1 111 ? -10.488 -1.740 18.938 1.00 89.31 111 CYS A C 1
ATOM 812 O O . CYS A 1 111 ? -10.028 -1.959 17.816 1.00 89.31 111 CYS A O 1
ATOM 814 N N . GLN A 1 112 ? -10.164 -0.645 19.632 1.00 91.12 112 GLN A N 1
ATOM 815 C CA . GLN A 1 112 ? -9.309 0.418 19.093 1.00 91.12 112 GLN A CA 1
ATOM 816 C C . GLN A 1 112 ? -7.938 -0.103 18.619 1.00 91.12 112 GLN A C 1
ATOM 818 O O . GLN A 1 112 ? -7.580 0.186 17.478 1.00 91.12 112 GLN A O 1
ATOM 823 N N . PRO A 1 113 ? -7.218 -0.964 19.371 1.00 93.62 113 PRO A N 1
ATOM 824 C CA . PRO A 1 113 ? -5.939 -1.505 18.904 1.00 93.62 113 PRO A CA 1
ATOM 825 C C . PRO A 1 113 ? -6.054 -2.337 17.619 1.00 93.62 113 PRO A C 1
ATOM 827 O O . PRO A 1 113 ? -5.120 -2.379 16.822 1.00 93.62 113 PRO A O 1
ATOM 830 N N . LEU A 1 114 ? -7.193 -3.005 17.396 1.00 91.56 114 LEU A N 1
ATOM 831 C CA . LEU A 1 114 ? -7.433 -3.790 16.181 1.00 91.56 114 LEU A CA 1
ATOM 832 C C . LEU A 1 114 ? -7.647 -2.884 14.968 1.00 91.56 114 LEU A C 1
ATOM 834 O O . LEU A 1 114 ? -7.149 -3.182 13.882 1.00 91.56 114 LEU A O 1
ATOM 838 N N . VAL A 1 115 ? -8.370 -1.779 15.159 1.00 94.62 115 VAL A N 1
ATOM 839 C CA . VAL A 1 115 ? -8.565 -0.755 14.128 1.00 94.62 115 VAL A CA 1
ATOM 840 C C . VAL A 1 115 ? -7.239 -0.073 13.807 1.00 94.62 115 VAL A C 1
ATOM 842 O O . VAL A 1 115 ? -6.906 0.046 12.631 1.00 94.62 115 VAL A O 1
ATOM 845 N N . ASP A 1 116 ? -6.454 0.294 14.820 1.00 95.50 116 ASP A N 1
ATOM 846 C CA . ASP A 1 116 ? -5.147 0.934 14.643 1.00 95.50 116 ASP A CA 1
ATOM 847 C C . ASP A 1 116 ? -4.161 -0.000 13.926 1.00 95.50 116 ASP A C 1
ATOM 849 O O . ASP A 1 116 ? -3.492 0.402 12.977 1.00 95.50 116 ASP A O 1
ATOM 853 N N . ALA A 1 117 ? -4.125 -1.285 14.296 1.00 94.81 117 ALA A N 1
ATOM 854 C CA . ALA A 1 117 ? -3.297 -2.277 13.613 1.00 94.81 117 ALA A CA 1
ATOM 855 C C . ALA A 1 117 ? -3.730 -2.512 12.154 1.00 94.81 117 ALA A C 1
ATOM 857 O O . ALA A 1 117 ? -2.888 -2.760 11.289 1.00 94.81 117 ALA A O 1
ATOM 858 N N . ALA A 1 118 ? -5.033 -2.463 11.861 1.00 95.12 118 ALA A N 1
ATOM 859 C CA . ALA A 1 118 ? -5.531 -2.547 10.490 1.00 95.12 118 ALA A CA 1
ATOM 860 C C . ALA A 1 118 ? -5.219 -1.273 9.689 1.00 95.12 118 ALA A C 1
ATOM 862 O O . ALA A 1 118 ? -4.898 -1.370 8.507 1.00 95.12 118 ALA A O 1
ATOM 863 N N . GLN A 1 119 ? -5.263 -0.104 10.336 1.00 96.75 119 GLN A N 1
ATOM 864 C CA . GLN A 1 119 ? -4.898 1.175 9.734 1.00 96.75 119 GLN A CA 1
ATOM 865 C C . GLN A 1 119 ? -3.409 1.212 9.385 1.00 96.75 119 GLN A C 1
ATOM 867 O O . GLN A 1 119 ? -3.083 1.498 8.242 1.00 96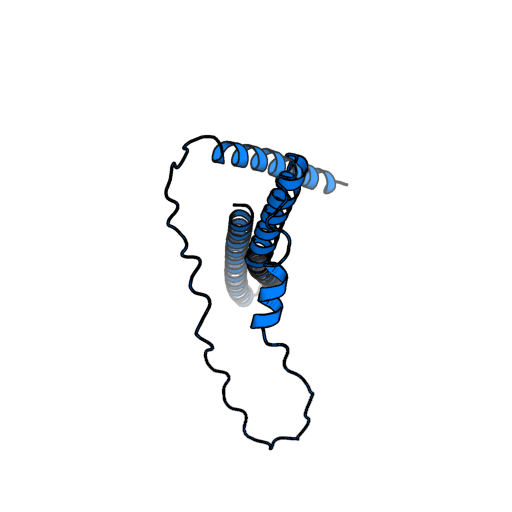.75 119 GLN A O 1
ATOM 872 N N . GLN A 1 120 ? -2.523 0.810 10.301 1.00 97.62 120 GLN A N 1
ATOM 873 C CA . GLN A 1 120 ? -1.084 0.743 10.027 1.00 97.62 120 GLN A CA 1
ATOM 874 C C . GLN A 1 120 ? -0.778 -0.139 8.808 1.00 97.62 120 GLN A C 1
ATOM 876 O O . GLN A 1 120 ? -0.001 0.244 7.944 1.00 97.62 120 GLN A O 1
ATOM 881 N N . LYS A 1 121 ? -1.436 -1.300 8.692 1.00 96.06 121 LYS A N 1
ATOM 882 C CA . LYS A 1 121 ? -1.274 -2.182 7.523 1.00 96.06 121 LYS A CA 1
ATOM 883 C C . LYS A 1 121 ? -1.751 -1.544 6.222 1.00 96.06 121 LYS A C 1
ATOM 885 O O . LYS A 1 121 ? -1.190 -1.837 5.170 1.00 96.06 121 LYS A O 1
ATOM 890 N N . LEU A 1 122 ? -2.811 -0.737 6.276 1.00 96.94 122 LEU A N 1
ATOM 891 C CA . LEU A 1 122 ? -3.258 0.024 5.116 1.00 96.94 122 LEU A CA 1
ATOM 892 C C . LEU A 1 122 ? -2.206 1.066 4.737 1.00 96.94 122 LEU A C 1
ATOM 894 O O . LEU A 1 122 ? -1.844 1.135 3.569 1.00 96.94 122 LEU A O 1
ATOM 898 N N . ASP A 1 123 ? -1.685 1.808 5.710 1.00 97.62 123 ASP A N 1
ATOM 899 C CA . ASP A 1 123 ? -0.674 2.842 5.487 1.00 97.62 123 ASP A CA 1
ATOM 900 C C . ASP A 1 123 ? 0.618 2.244 4.892 1.00 97.62 123 ASP A C 1
ATOM 902 O O . ASP A 1 123 ? 1.161 2.774 3.920 1.00 97.62 123 ASP A O 1
ATOM 906 N N . ASP A 1 124 ? 1.063 1.088 5.397 1.00 97.50 124 ASP A N 1
ATOM 907 C CA . ASP A 1 124 ? 2.212 0.347 4.862 1.00 97.50 124 ASP A CA 1
ATOM 908 C C . ASP A 1 124 ? 1.967 -0.093 3.404 1.00 97.50 124 ASP A C 1
ATOM 910 O O . ASP A 1 124 ? 2.822 0.098 2.535 1.00 97.50 124 ASP A O 1
ATOM 914 N N . ALA A 1 125 ? 0.773 -0.621 3.103 1.00 97.38 125 ALA A N 1
ATOM 915 C CA . ALA A 1 125 ? 0.401 -1.013 1.744 1.00 97.38 125 ALA A CA 1
ATOM 916 C C . ALA A 1 125 ? 0.284 0.199 0.800 1.00 97.38 125 ALA A C 1
ATOM 918 O O . ALA A 1 125 ? 0.627 0.112 -0.379 1.00 97.38 125 ALA A O 1
ATOM 919 N N . GLU A 1 126 ? -0.175 1.355 1.289 1.00 97.31 126 GLU A N 1
ATOM 920 C CA . GLU A 1 126 ? -0.195 2.601 0.516 1.00 97.31 126 GLU A CA 1
ATOM 921 C C . GLU A 1 126 ? 1.213 3.096 0.181 1.00 97.31 126 GLU A C 1
ATOM 923 O O . GLU A 1 126 ? 1.459 3.514 -0.957 1.00 97.31 126 GLU A O 1
ATOM 928 N N . ALA A 1 127 ? 2.139 3.007 1.138 1.00 97.81 127 ALA A N 1
ATOM 929 C CA . ALA A 1 127 ? 3.543 3.323 0.916 1.00 97.81 127 ALA A CA 1
ATOM 930 C C . ALA A 1 127 ? 4.177 2.375 -0.115 1.00 97.81 127 ALA A C 1
ATOM 932 O O . ALA A 1 127 ? 4.891 2.830 -1.014 1.00 97.81 127 ALA A O 1
ATOM 933 N N . GLU A 1 128 ? 3.872 1.076 -0.049 1.00 97.31 128 GLU A N 1
ATOM 934 C CA . GLU A 1 128 ? 4.347 0.106 -1.036 1.00 97.31 128 GLU A CA 1
ATOM 935 C C . GLU A 1 128 ? 3.791 0.389 -2.436 1.00 97.31 128 GLU A C 1
ATOM 937 O O . GLU A 1 128 ? 4.555 0.437 -3.401 1.00 97.31 128 GLU A O 1
ATOM 942 N N . VAL A 1 129 ? 2.490 0.665 -2.562 1.00 98.00 129 VAL A N 1
ATOM 943 C CA . VAL A 1 129 ? 1.870 1.069 -3.835 1.00 98.00 129 VAL A CA 1
ATOM 944 C C . VAL A 1 129 ? 2.576 2.290 -4.421 1.00 98.00 129 VAL A C 1
ATOM 946 O O . VAL A 1 129 ? 2.857 2.307 -5.619 1.00 98.00 129 VAL A O 1
ATOM 949 N N . ALA A 1 130 ? 2.893 3.299 -3.606 1.00 97.31 130 ALA A N 1
ATOM 950 C CA . ALA A 1 130 ? 3.616 4.483 -4.066 1.00 97.31 130 ALA A CA 1
ATOM 951 C C . ALA A 1 130 ? 5.035 4.143 -4.557 1.00 97.31 130 ALA A C 1
ATOM 953 O O . ALA A 1 130 ? 5.448 4.620 -5.615 1.00 97.31 130 ALA A O 1
ATOM 954 N N . ALA A 1 131 ? 5.757 3.281 -3.836 1.00 97.88 131 ALA A N 1
ATOM 955 C CA . ALA A 1 131 ? 7.092 2.837 -4.230 1.00 97.88 131 ALA A CA 1
ATOM 956 C C . ALA A 1 131 ? 7.072 2.023 -5.536 1.00 97.88 131 ALA A C 1
ATOM 958 O O . ALA A 1 131 ? 7.859 2.292 -6.443 1.00 97.88 131 ALA A O 1
ATOM 959 N N . LYS A 1 132 ? 6.150 1.061 -5.672 1.00 97.81 132 LYS A N 1
ATOM 960 C CA . LYS A 1 132 ? 6.010 0.246 -6.891 1.00 97.81 132 LYS A CA 1
ATOM 961 C C . LYS A 1 132 ? 5.526 1.062 -8.082 1.00 97.81 132 LYS A C 1
ATOM 963 O O . LYS A 1 132 ? 5.977 0.817 -9.195 1.00 97.81 132 LYS A O 1
ATOM 968 N N . LYS A 1 133 ? 4.656 2.049 -7.849 1.00 98.19 133 LYS A N 1
ATOM 969 C CA . LYS A 1 133 ? 4.228 2.989 -8.886 1.00 98.19 133 LYS A CA 1
ATOM 970 C C . LYS A 1 133 ? 5.427 3.723 -9.472 1.00 98.19 133 LYS A C 1
ATOM 972 O O . LYS A 1 133 ? 5.546 3.773 -10.687 1.00 98.19 133 LYS A O 1
ATOM 977 N N . LYS A 1 134 ? 6.305 4.245 -8.611 1.00 98.31 134 LYS A N 1
ATOM 978 C CA . LYS A 1 134 ? 7.502 4.954 -9.057 1.00 98.31 134 LYS A CA 1
ATOM 979 C C . LYS A 1 134 ? 8.389 4.058 -9.925 1.00 98.31 134 LYS A C 1
ATOM 981 O O . LYS A 1 134 ? 8.750 4.464 -11.011 1.00 98.31 134 LYS A O 1
ATOM 986 N N . ILE A 1 135 ? 8.651 2.821 -9.497 1.00 98.25 135 ILE A N 1
A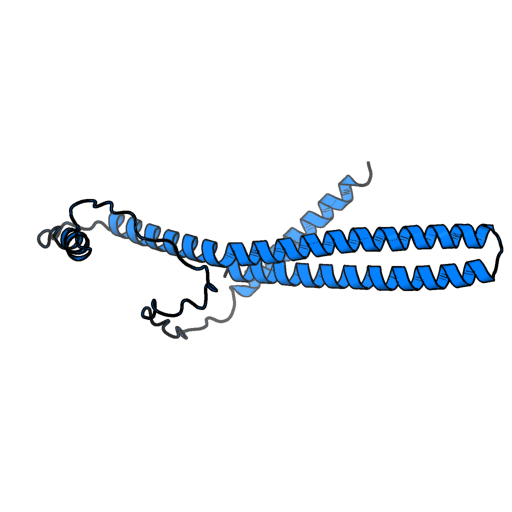TOM 987 C CA . ILE A 1 135 ? 9.450 1.860 -10.283 1.00 98.25 135 ILE A CA 1
ATOM 988 C C . ILE A 1 135 ? 8.811 1.582 -11.653 1.00 98.25 135 ILE A C 1
ATOM 990 O O . ILE A 1 135 ? 9.512 1.455 -12.648 1.00 98.25 135 ILE A O 1
ATOM 994 N N . TYR A 1 136 ? 7.483 1.475 -11.713 1.00 98.19 136 TYR A N 1
ATOM 995 C CA . TYR A 1 136 ? 6.770 1.301 -12.978 1.00 98.19 136 TYR A CA 1
ATOM 996 C C . TYR A 1 136 ? 6.828 2.543 -13.878 1.00 98.19 136 TYR A C 1
ATOM 998 O O . TYR A 1 136 ? 6.882 2.396 -15.093 1.00 98.19 136 TYR A O 1
ATOM 1006 N N . GLU A 1 137 ? 6.797 3.747 -13.305 1.00 98.12 137 GLU A N 1
ATOM 1007 C CA . GLU A 1 137 ? 6.994 4.995 -14.051 1.00 98.12 137 GLU A CA 1
ATOM 1008 C C . GLU A 1 137 ? 8.434 5.092 -14.575 1.00 98.12 137 GLU A C 1
ATOM 1010 O O . GLU A 1 137 ? 8.601 5.270 -15.775 1.00 98.12 137 GLU A O 1
ATOM 1015 N N . ASP A 1 138 ? 9.437 4.835 -13.729 1.00 98.19 138 ASP A N 1
ATOM 1016 C CA . ASP A 1 138 ? 10.857 4.830 -14.109 1.00 98.19 138 ASP A CA 1
ATOM 1017 C C . ASP A 1 138 ? 11.121 3.825 -15.260 1.00 98.19 138 ASP A C 1
ATOM 1019 O O . ASP A 1 138 ? 11.710 4.184 -16.272 1.00 98.19 138 ASP A O 1
ATOM 1023 N N . ALA A 1 139 ? 10.588 2.595 -15.182 1.00 98.00 139 ALA A N 1
ATOM 1024 C CA . ALA A 1 139 ? 10.742 1.599 -16.253 1.00 98.00 139 ALA A CA 1
ATOM 1025 C C . ALA A 1 139 ? 10.064 2.013 -17.574 1.00 98.00 139 ALA A C 1
ATOM 1027 O O . ALA A 1 139 ? 10.477 1.593 -18.654 1.00 98.00 139 ALA A O 1
ATOM 1028 N N . ARG A 1 140 ? 8.984 2.803 -17.509 1.00 98.31 140 ARG A N 1
ATOM 1029 C CA . ARG A 1 140 ? 8.333 3.327 -18.717 1.00 98.31 140 ARG A CA 1
ATOM 1030 C C . ARG A 1 140 ? 9.160 4.420 -19.371 1.00 98.31 140 ARG A C 1
ATOM 1032 O O . ARG A 1 140 ? 9.195 4.447 -20.595 1.00 98.31 140 ARG A O 1
ATOM 1039 N N . ASP A 1 141 ? 9.788 5.272 -18.572 1.00 98.19 141 ASP A N 1
ATOM 1040 C CA . ASP A 1 141 ? 10.701 6.293 -19.076 1.00 98.19 141 ASP A CA 1
ATOM 1041 C C . ASP A 1 141 ? 11.911 5.618 -19.757 1.00 98.19 141 ASP A C 1
ATOM 1043 O O . ASP A 1 141 ? 12.240 5.970 -20.885 1.00 98.19 141 ASP A O 1
ATOM 1047 N N . ASP A 1 142 ? 12.472 4.555 -19.159 1.00 97.44 142 ASP A N 1
ATOM 1048 C CA . ASP A 1 142 ? 13.549 3.757 -19.774 1.00 97.44 142 ASP A CA 1
ATOM 1049 C C . ASP A 1 142 ? 13.126 3.128 -21.121 1.00 97.44 142 ASP A C 1
ATOM 1051 O O . ASP A 1 142 ? 13.913 3.063 -22.068 1.00 97.44 142 ASP A O 1
ATOM 1055 N N . LEU A 1 143 ? 11.871 2.673 -21.239 1.00 97.69 143 LEU A N 1
ATOM 1056 C CA . LEU A 1 143 ? 11.327 2.163 -22.503 1.00 97.69 143 LEU A CA 1
ATOM 1057 C C . LEU A 1 143 ? 11.176 3.267 -23.556 1.00 97.69 143 LEU A C 1
ATOM 1059 O O . LEU A 1 143 ? 11.450 3.019 -24.731 1.00 97.69 143 LEU A O 1
ATOM 1063 N N . ASP A 1 144 ? 10.725 4.458 -23.163 1.00 98.06 144 ASP A N 1
ATOM 1064 C CA . ASP A 1 144 ? 10.614 5.596 -24.076 1.00 98.06 144 ASP A CA 1
ATOM 1065 C C . ASP A 1 144 ? 12.015 6.004 -24.588 1.00 98.06 144 ASP A C 1
ATOM 1067 O O . ASP A 1 144 ? 12.194 6.159 -25.799 1.00 98.06 144 ASP A O 1
ATOM 1071 N N . ASP A 1 145 ? 13.028 6.038 -23.713 1.00 97.56 145 ASP A N 1
ATOM 1072 C CA . ASP A 1 145 ? 14.433 6.287 -24.075 1.00 97.56 145 ASP A CA 1
ATOM 1073 C C . ASP A 1 145 ? 14.989 5.206 -25.029 1.00 97.56 145 ASP A C 1
ATOM 1075 O O . ASP A 1 145 ? 15.655 5.515 -26.025 1.00 97.56 145 ASP A O 1
ATOM 1079 N N . ALA A 1 146 ? 14.687 3.927 -24.776 1.00 97.50 146 ALA A N 1
ATOM 1080 C CA . ALA A 1 146 ? 15.074 2.825 -25.659 1.00 97.50 146 ALA A CA 1
ATOM 1081 C C . ALA A 1 146 ? 14.430 2.948 -27.049 1.00 97.50 146 ALA A C 1
ATOM 1083 O O . ALA A 1 146 ? 15.103 2.759 -28.064 1.00 97.50 146 ALA A O 1
ATOM 1084 N N . ILE A 1 147 ? 13.150 3.329 -27.117 1.00 97.00 147 ILE A N 1
ATOM 1085 C CA . ILE A 1 147 ? 12.452 3.585 -28.384 1.00 97.00 147 ILE A CA 1
ATOM 1086 C C . ILE A 1 147 ? 13.111 4.738 -29.149 1.00 97.00 147 ILE A C 1
ATOM 1088 O O . ILE A 1 147 ? 13.297 4.625 -30.361 1.00 97.00 147 ILE A O 1
ATOM 1092 N N . GLU A 1 148 ? 13.484 5.825 -28.468 1.00 97.81 148 GLU A N 1
ATOM 1093 C CA . GLU A 1 148 ? 14.173 6.961 -29.097 1.00 97.81 148 GLU A CA 1
ATOM 1094 C C . GLU A 1 148 ? 15.550 6.581 -29.659 1.00 97.81 148 GLU A C 1
ATOM 1096 O O . GLU A 1 148 ? 15.982 7.139 -30.670 1.00 97.81 148 GLU A O 1
ATOM 1101 N N . SER A 1 149 ? 16.229 5.621 -29.029 1.00 97.06 149 SER A N 1
ATOM 1102 C CA . SER A 1 149 ? 17.521 5.107 -29.493 1.00 97.06 149 SER A CA 1
ATOM 1103 C C . SER A 1 149 ? 17.443 4.201 -30.730 1.00 97.06 149 SER A C 1
ATOM 1105 O O . SER A 1 149 ? 18.476 3.950 -31.351 1.00 97.06 149 SER A O 1
ATOM 1107 N N . GLU A 1 150 ? 16.242 3.733 -31.095 1.00 96.38 150 GLU A N 1
ATOM 1108 C CA . GLU A 1 150 ? 15.988 2.751 -32.164 1.00 96.38 150 GLU A CA 1
ATOM 1109 C C . GLU A 1 150 ? 16.757 1.416 -32.001 1.00 96.38 150 GLU A C 1
ATOM 1111 O O . GLU A 1 150 ? 16.915 0.663 -32.964 1.00 96.38 150 GLU A O 1
ATOM 1116 N N . ASP A 1 151 ? 17.230 1.100 -30.791 1.00 96.88 151 ASP A N 1
ATOM 1117 C CA . ASP A 1 151 ? 17.902 -0.161 -30.468 1.00 96.88 151 ASP A CA 1
ATOM 1118 C C . ASP A 1 151 ? 16.860 -1.235 -30.106 1.00 96.88 151 ASP A C 1
ATOM 1120 O O . ASP A 1 151 ? 16.263 -1.208 -29.030 1.00 96.88 151 ASP A O 1
ATOM 1124 N N . GLU A 1 152 ? 16.604 -2.168 -31.030 1.00 97.00 152 GLU A N 1
ATOM 1125 C CA . GLU A 1 152 ? 15.587 -3.217 -30.859 1.00 97.00 152 GLU A CA 1
ATOM 1126 C C . GLU A 1 152 ? 15.852 -4.117 -29.643 1.00 97.00 152 GLU A C 1
ATOM 1128 O O . GLU A 1 152 ? 14.897 -4.483 -28.956 1.00 97.00 152 GLU A O 1
ATOM 1133 N N . ASP A 1 153 ? 17.119 -4.418 -29.338 1.00 97.25 153 ASP A N 1
ATOM 1134 C CA . ASP A 1 153 ? 17.476 -5.246 -28.182 1.00 97.25 153 ASP A CA 1
ATOM 1135 C C . ASP A 1 153 ? 17.168 -4.483 -26.880 1.00 97.25 153 ASP A C 1
ATOM 1137 O O . ASP A 1 153 ? 16.549 -5.027 -25.963 1.00 97.25 153 ASP A O 1
ATOM 1141 N N . ALA A 1 154 ? 17.508 -3.188 -26.825 1.00 97.06 154 ALA A N 1
ATOM 1142 C CA . ALA A 1 154 ? 17.193 -2.338 -25.674 1.00 97.06 154 ALA A CA 1
ATOM 1143 C C . ALA A 1 154 ? 15.678 -2.146 -25.477 1.00 97.06 154 ALA A C 1
ATOM 1145 O O . ALA A 1 154 ? 15.198 -2.092 -24.343 1.00 97.06 154 ALA A O 1
ATOM 1146 N N . ILE A 1 155 ? 14.909 -2.056 -26.568 1.00 97.56 155 ILE A N 1
ATOM 1147 C CA . ILE A 1 155 ? 13.444 -1.948 -26.518 1.00 97.56 155 ILE A CA 1
ATOM 1148 C C . ILE A 1 155 ? 12.827 -3.221 -25.934 1.00 97.56 155 ILE A C 1
ATOM 1150 O O . ILE A 1 155 ? 11.892 -3.135 -25.132 1.00 97.56 155 ILE A O 1
ATOM 1154 N N . ASP A 1 156 ? 13.304 -4.396 -26.344 1.00 98.00 156 ASP A N 1
ATOM 1155 C CA . ASP A 1 156 ? 12.774 -5.666 -25.852 1.00 98.00 156 ASP A CA 1
ATOM 1156 C C . ASP A 1 156 ? 13.122 -5.893 -24.371 1.00 98.00 156 ASP A C 1
ATOM 1158 O O . ASP A 1 156 ? 12.233 -6.268 -23.599 1.00 98.00 156 ASP A O 1
ATOM 1162 N N . ASP A 1 157 ? 14.342 -5.552 -23.942 1.00 97.56 157 ASP A N 1
ATOM 1163 C CA . ASP A 1 157 ? 14.738 -5.580 -22.527 1.00 97.56 157 ASP A CA 1
ATOM 1164 C C . ASP A 1 157 ? 13.875 -4.621 -21.681 1.00 97.56 157 ASP A C 1
ATOM 1166 O O . ASP A 1 157 ? 13.281 -5.018 -20.671 1.00 97.56 157 ASP A O 1
ATOM 1170 N N . ALA A 1 158 ? 13.710 -3.369 -22.126 1.00 97.62 158 ALA A N 1
ATOM 1171 C CA . ALA A 1 158 ? 12.900 -2.379 -21.414 1.00 97.62 158 ALA A CA 1
ATOM 1172 C C . ALA A 1 158 ? 11.412 -2.776 -21.344 1.00 97.62 158 ALA A C 1
ATOM 1174 O O . ALA A 1 158 ? 10.729 -2.510 -20.351 1.00 97.62 158 ALA A O 1
ATOM 1175 N N . ARG A 1 159 ? 10.883 -3.471 -22.361 1.00 98.06 159 ARG A N 1
ATOM 1176 C CA . ARG A 1 159 ? 9.523 -4.036 -22.317 1.00 98.06 159 ARG A CA 1
ATOM 1177 C C . ARG A 1 159 ? 9.374 -5.094 -21.234 1.00 98.06 159 ARG A C 1
ATOM 1179 O O . ARG A 1 159 ? 8.358 -5.081 -20.531 1.00 98.06 159 ARG A O 1
ATOM 1186 N N . GLU A 1 160 ? 10.342 -6.000 -21.098 1.00 98.25 160 GLU A N 1
ATOM 1187 C CA . GLU A 1 160 ? 10.314 -7.017 -20.043 1.00 98.25 160 GLU A CA 1
ATOM 1188 C C . GLU A 1 160 ? 10.303 -6.358 -18.655 1.00 98.25 160 GLU A C 1
ATOM 1190 O O . GLU A 1 160 ? 9.489 -6.720 -17.792 1.00 98.25 160 GLU A O 1
ATOM 1195 N N . ASP A 1 161 ? 11.131 -5.331 -18.461 1.00 98.00 161 ASP A N 1
ATOM 1196 C CA . ASP A 1 161 ? 11.196 -4.584 -17.207 1.00 98.00 161 ASP A CA 1
ATOM 1197 C C . ASP A 1 161 ? 9.894 -3.830 -16.902 1.00 98.00 161 ASP A C 1
ATOM 1199 O O . ASP A 1 161 ? 9.385 -3.916 -15.775 1.00 98.00 161 ASP A O 1
ATOM 1203 N N . VAL A 1 162 ? 9.273 -3.187 -17.899 1.00 98.44 162 VAL A N 1
ATOM 1204 C CA . VAL A 1 162 ? 7.946 -2.563 -17.754 1.00 98.44 162 VAL A CA 1
ATOM 1205 C C . VAL A 1 162 ? 6.891 -3.593 -17.357 1.00 98.44 162 VAL A C 1
ATOM 1207 O O . VAL A 1 162 ? 6.093 -3.337 -16.449 1.00 98.44 162 VAL A O 1
ATOM 1210 N N . GLU A 1 163 ? 6.863 -4.769 -17.989 1.00 98.31 163 GLU A N 1
ATOM 1211 C CA . GLU A 1 163 ? 5.903 -5.819 -17.636 1.00 98.31 163 GLU A CA 1
ATOM 1212 C C . GLU A 1 163 ? 6.095 -6.322 -16.203 1.00 98.31 163 GLU A C 1
ATOM 1214 O O . GLU A 1 163 ? 5.119 -6.544 -15.472 1.00 98.31 163 GLU A O 1
ATOM 1219 N N . LYS A 1 164 ? 7.346 -6.496 -15.778 1.00 98.38 164 LYS A N 1
ATOM 1220 C CA . LYS A 1 164 ? 7.692 -6.932 -14.425 1.00 98.38 164 LYS A CA 1
ATOM 1221 C C . LYS A 1 164 ? 7.324 -5.877 -13.384 1.00 98.38 164 LYS A C 1
ATOM 1223 O O . LYS A 1 164 ? 6.701 -6.212 -12.371 1.00 98.38 164 LYS A O 1
ATOM 1228 N N . ALA A 1 165 ? 7.645 -4.610 -13.643 1.00 98.06 165 ALA A N 1
ATOM 1229 C CA . ALA A 1 165 ? 7.294 -3.492 -12.775 1.00 98.06 165 ALA A CA 1
ATOM 1230 C C . ALA A 1 165 ? 5.771 -3.310 -12.680 1.00 98.06 165 ALA A C 1
ATOM 1232 O O . ALA A 1 165 ? 5.233 -3.145 -11.583 1.00 98.06 165 ALA A O 1
ATOM 1233 N N . LYS A 1 166 ? 5.058 -3.449 -13.805 1.00 98.12 166 LYS A N 1
ATOM 1234 C CA . LYS A 1 166 ? 3.593 -3.419 -13.855 1.00 98.12 166 LYS A CA 1
ATOM 1235 C C . LYS A 1 166 ? 2.975 -4.507 -12.983 1.00 98.12 166 LYS A C 1
ATOM 1237 O O . LYS A 1 166 ? 2.125 -4.198 -12.152 1.00 98.12 166 LYS A O 1
ATOM 1242 N N . LYS A 1 167 ? 3.419 -5.761 -13.123 1.00 98.38 167 LYS A N 1
ATOM 1243 C CA . LYS A 1 167 ? 2.924 -6.882 -12.300 1.00 98.38 167 LYS A CA 1
ATOM 1244 C C . LYS A 1 167 ? 3.157 -6.633 -10.809 1.00 98.38 167 LYS A C 1
ATOM 1246 O O . LYS A 1 167 ? 2.271 -6.891 -9.997 1.00 98.38 167 LYS A O 1
ATOM 1251 N N . ALA A 1 168 ? 4.322 -6.099 -10.440 1.00 97.81 168 ALA A N 1
ATOM 1252 C CA . ALA A 1 168 ? 4.618 -5.754 -9.051 1.00 97.81 168 ALA A CA 1
ATOM 1253 C C . ALA A 1 168 ? 3.704 -4.633 -8.522 1.00 97.81 168 ALA A C 1
ATOM 1255 O O . ALA A 1 168 ? 3.219 -4.714 -7.394 1.00 97.81 168 ALA A O 1
ATOM 1256 N N . TYR A 1 169 ? 3.431 -3.612 -9.338 1.00 98.06 169 TYR A N 1
ATOM 1257 C CA . TYR A 1 169 ? 2.510 -2.532 -8.990 1.00 98.06 169 TYR A CA 1
ATOM 1258 C C . TYR A 1 169 ? 1.061 -3.019 -8.835 1.00 98.06 169 TYR A C 1
ATOM 1260 O O . TYR A 1 169 ? 0.392 -2.673 -7.860 1.00 98.06 169 TYR A O 1
ATOM 1268 N N . GLU A 1 170 ? 0.587 -3.874 -9.743 1.00 97.75 170 GLU A N 1
ATOM 1269 C CA . GLU A 1 170 ? -0.741 -4.494 -9.663 1.00 97.75 170 GLU A CA 1
ATOM 1270 C C . GLU A 1 170 ? -0.891 -5.376 -8.412 1.00 97.75 170 GLU A C 1
ATOM 1272 O O . GLU A 1 170 ? -1.927 -5.324 -7.745 1.00 97.75 170 GLU A O 1
ATOM 1277 N N . SER A 1 171 ? 0.154 -6.126 -8.041 1.00 98.12 171 SER A N 1
ATOM 1278 C CA . SER A 1 171 ? 0.177 -6.905 -6.794 1.00 98.12 171 SER A CA 1
ATOM 1279 C C . SER A 1 171 ? 0.039 -6.006 -5.563 1.00 98.12 171 SER A C 1
ATOM 1281 O O . SER A 1 171 ? -0.828 -6.245 -4.724 1.00 98.12 171 SER A O 1
ATOM 1283 N N . ALA A 1 172 ? 0.817 -4.921 -5.488 1.00 97.25 172 ALA A N 1
ATOM 1284 C CA . ALA A 1 172 ? 0.740 -3.971 -4.377 1.00 97.25 172 ALA A CA 1
ATOM 1285 C C . ALA A 1 172 ? -0.649 -3.311 -4.272 1.00 97.25 172 ALA A C 1
ATOM 1287 O O . ALA A 1 172 ? -1.187 -3.141 -3.177 1.00 97.25 172 ALA A O 1
ATOM 1288 N N . LEU A 1 173 ? -1.280 -2.982 -5.407 1.00 96.50 173 LEU A N 1
ATOM 1289 C CA . LEU A 1 173 ? -2.654 -2.468 -5.421 1.00 96.50 173 LEU A CA 1
ATOM 1290 C C . LEU A 1 173 ? -3.644 -3.482 -4.838 1.00 96.50 173 LEU A C 1
ATOM 1292 O O . LEU A 1 173 ? -4.503 -3.108 -4.037 1.00 96.50 173 LEU A O 1
ATOM 1296 N N . SER A 1 174 ? -3.515 -4.758 -5.208 1.00 97.50 174 SER A N 1
ATOM 1297 C CA . SER A 1 174 ? -4.341 -5.832 -4.650 1.00 97.50 174 SER A CA 1
ATOM 1298 C C . SER A 1 174 ? -4.174 -5.950 -3.131 1.00 97.50 174 SER A C 1
ATOM 1300 O O . SER A 1 174 ? 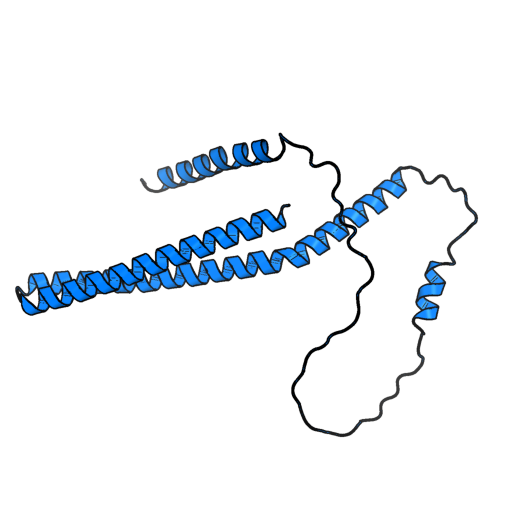-5.160 -6.100 -2.406 1.00 97.50 174 SER A O 1
ATOM 1302 N N . GLU A 1 175 ? -2.946 -5.839 -2.627 1.00 96.06 175 GLU A N 1
ATOM 1303 C CA . GLU A 1 175 ? -2.658 -5.886 -1.190 1.00 96.06 175 GLU A CA 1
ATOM 1304 C C . GLU A 1 175 ? -3.250 -4.692 -0.435 1.00 96.06 175 GLU A C 1
ATOM 1306 O O . GLU A 1 175 ? -3.868 -4.880 0.617 1.00 96.06 175 GLU A O 1
ATOM 1311 N N . LYS A 1 176 ? -3.184 -3.482 -1.008 1.00 95.06 176 LYS A N 1
ATOM 1312 C CA . LYS A 1 176 ? -3.866 -2.298 -0.465 1.00 95.06 176 LYS A CA 1
ATOM 1313 C C . LYS A 1 176 ? -5.373 -2.520 -0.332 1.00 95.06 176 LYS A C 1
ATOM 1315 O O . LYS A 1 176 ? -5.956 -2.183 0.701 1.00 95.06 176 LYS A O 1
ATOM 1320 N N . PHE A 1 177 ? -6.022 -3.094 -1.347 1.00 94.38 177 PHE A N 1
ATOM 1321 C CA . PHE A 1 177 ? -7.452 -3.404 -1.266 1.00 94.38 177 PHE A CA 1
ATOM 1322 C C . PHE A 1 177 ? -7.755 -4.417 -0.158 1.00 94.38 177 PHE A C 1
ATOM 1324 O O . PHE A 1 177 ? -8.695 -4.209 0.610 1.00 94.38 177 PHE A O 1
ATOM 1331 N N . ALA A 1 178 ? -6.933 -5.459 -0.015 1.00 93.94 178 ALA A N 1
ATOM 1332 C CA . ALA A 1 178 ? -7.078 -6.440 1.059 1.00 93.94 178 ALA A CA 1
ATOM 1333 C C . ALA A 1 178 ? -6.847 -5.834 2.459 1.00 93.94 178 ALA A C 1
ATOM 1335 O O . ALA A 1 178 ? -7.508 -6.227 3.423 1.00 93.94 178 ALA A O 1
ATOM 1336 N N . ALA A 1 179 ? -5.930 -4.872 2.597 1.00 92.12 179 ALA A N 1
ATOM 1337 C CA . ALA A 1 179 ? -5.720 -4.137 3.844 1.00 92.12 179 ALA A CA 1
ATOM 1338 C C . ALA A 1 179 ? -6.925 -3.246 4.187 1.00 92.12 179 ALA A C 1
ATOM 1340 O O . ALA A 1 179 ? -7.388 -3.240 5.329 1.00 92.12 179 ALA A O 1
ATOM 1341 N N . ASN A 1 180 ? -7.490 -2.560 3.190 1.00 93.94 180 ASN A N 1
ATOM 1342 C CA . ASN A 1 180 ? -8.676 -1.729 3.374 1.00 93.94 180 ASN A CA 1
ATOM 1343 C C . ASN A 1 180 ? -9.915 -2.557 3.768 1.00 93.94 180 ASN A C 1
ATOM 1345 O O . ASN A 1 180 ? -10.663 -2.154 4.655 1.00 93.94 180 ASN A O 1
ATOM 1349 N N . ASP A 1 181 ? -10.108 -3.738 3.175 1.00 95.62 181 ASP A N 1
ATOM 1350 C CA . ASP A 1 181 ? -11.194 -4.660 3.548 1.00 95.62 181 ASP A CA 1
ATOM 1351 C C . ASP A 1 181 ? -11.111 -5.087 5.026 1.00 95.62 181 ASP A C 1
ATOM 1353 O O . ASP A 1 181 ? -12.098 -5.050 5.771 1.00 95.62 181 ASP A O 1
ATOM 1357 N N . LYS A 1 182 ? -9.895 -5.387 5.503 1.00 92.81 182 LYS A N 1
ATOM 1358 C CA . LYS A 1 182 ? -9.645 -5.694 6.919 1.00 92.81 182 LYS A CA 1
ATOM 1359 C C . LYS A 1 182 ? -9.933 -4.504 7.831 1.00 92.81 182 LYS A C 1
ATOM 1361 O O . LYS A 1 182 ? -10.499 -4.703 8.903 1.00 92.81 182 LYS A O 1
ATOM 1366 N N . LEU A 1 183 ? -9.577 -3.285 7.424 1.00 93.69 183 LEU A N 1
ATOM 1367 C CA . LEU A 1 183 ? -9.876 -2.070 8.187 1.00 93.69 183 LEU A CA 1
ATOM 1368 C C . LEU A 1 183 ? -11.384 -1.829 8.297 1.00 93.69 183 LEU A C 1
ATOM 1370 O O . LEU A 1 183 ? -11.885 -1.557 9.389 1.00 93.69 183 LEU A O 1
ATOM 1374 N N . VAL A 1 184 ? -12.116 -1.954 7.188 1.00 93.50 184 VAL A N 1
ATOM 1375 C CA . VAL A 1 184 ? -13.580 -1.828 7.184 1.00 93.50 184 VAL A CA 1
ATOM 1376 C C . VAL A 1 184 ? -14.203 -2.879 8.103 1.00 93.50 184 VAL A C 1
ATOM 1378 O O . VAL A 1 184 ? -15.016 -2.531 8.957 1.00 93.50 184 VAL A O 1
ATOM 1381 N N . THR A 1 185 ? -13.761 -4.135 8.011 1.00 92.19 185 THR A N 1
ATOM 1382 C CA . THR A 1 185 ? -14.227 -5.224 8.885 1.00 92.19 185 THR A CA 1
ATOM 1383 C C . THR A 1 185 ? -13.933 -4.949 10.362 1.00 92.19 185 THR A C 1
ATOM 1385 O O . THR A 1 185 ? -14.813 -5.107 11.207 1.00 92.19 185 THR A O 1
ATOM 1388 N N . ALA A 1 186 ? -12.724 -4.485 10.695 1.00 88.25 186 ALA A N 1
ATOM 1389 C CA . ALA A 1 186 ? -12.356 -4.136 12.067 1.00 88.25 186 ALA A CA 1
ATOM 1390 C C . ALA A 1 186 ? -13.232 -3.004 12.625 1.00 88.25 186 ALA A C 1
ATOM 1392 O O . ALA A 1 186 ? -13.675 -3.071 13.770 1.00 88.25 186 ALA A O 1
ATOM 1393 N N . ARG A 1 187 ? -13.535 -1.989 11.806 1.00 90.69 187 ARG A N 1
ATOM 1394 C CA . ARG A 1 187 ? -14.424 -0.884 12.193 1.00 90.69 187 ARG A CA 1
ATOM 1395 C C . ARG A 1 187 ? -15.858 -1.352 12.408 1.00 90.69 187 ARG A C 1
ATOM 1397 O O . ARG A 1 187 ? -16.468 -0.949 13.390 1.00 90.69 187 ARG A O 1
ATOM 1404 N N . ILE A 1 188 ? -16.376 -2.220 11.539 1.00 90.12 188 ILE A N 1
ATOM 1405 C CA . ILE A 1 188 ? -17.707 -2.817 11.706 1.00 90.12 188 ILE A CA 1
ATOM 1406 C C . ILE A 1 188 ? -17.777 -3.596 13.027 1.00 90.12 188 ILE A C 1
ATOM 1408 O O . ILE A 1 188 ? -18.685 -3.363 13.819 1.00 90.12 188 ILE A O 1
ATOM 1412 N N . ASN A 1 189 ? -16.782 -4.438 13.314 1.00 86.19 189 ASN A N 1
ATOM 1413 C CA . ASN A 1 189 ? -16.720 -5.219 14.555 1.00 86.19 189 ASN A CA 1
ATOM 1414 C C . ASN A 1 189 ? -16.567 -4.369 15.829 1.00 86.19 189 ASN A C 1
ATOM 1416 O O . ASN A 1 189 ? -16.838 -4.869 16.910 1.00 86.19 189 ASN A O 1
ATOM 1420 N N . CYS A 1 190 ? -16.089 -3.126 15.724 1.00 85.56 190 CYS A N 1
ATOM 1421 C CA . CYS A 1 190 ? -15.962 -2.199 16.857 1.00 85.56 190 CYS A CA 1
ATOM 1422 C C . CYS A 1 190 ? -17.265 -1.413 17.110 1.00 85.56 190 CYS A C 1
ATOM 1424 O O . CYS A 1 190 ? -17.451 -0.872 18.195 1.00 85.56 190 CYS A O 1
ATOM 1426 N N . VAL A 1 191 ? -18.152 -1.321 16.108 1.00 86.25 191 VAL A N 1
ATOM 1427 C CA . VAL A 1 191 ? -19.468 -0.667 16.228 1.00 86.25 191 VAL A CA 1
ATOM 1428 C C . VAL A 1 191 ? -20.536 -1.620 16.772 1.00 86.25 191 VAL A C 1
ATOM 1430 O O . VAL A 1 191 ? -21.389 -1.170 17.536 1.00 86.25 191 VAL A O 1
ATOM 1433 N N . TYR A 1 192 ? -20.514 -2.887 16.346 1.00 81.12 192 TYR A N 1
ATOM 1434 C CA . TYR A 1 192 ? -21.402 -3.944 16.851 1.00 81.12 192 TYR A CA 1
ATOM 1435 C C . TYR A 1 192 ? -21.037 -4.372 18.275 1.00 81.12 192 TYR A C 1
ATOM 1437 O O . TYR A 1 192 ? -21.986 -4.655 19.041 1.00 81.12 192 TYR A O 1
#

Foldseek 3Di:
DPPVVVVVVVVVVCVVVVVVVVVVVVPDDDPPDDPPDPPPDDDDDDDDDDDDDDDDDDDDDDDDDDPDPVNVVVVVVPPDPDDPPDPPVVNVVVVVVVVVVVVLVVLCVVLVVQLVVLVVQLVVLVVQLVVLVVQLVVLVVQLVVCVVVVPPVSNVVSVVSNVVSVVSNVVSVVSSVVSVVSNVVSVVVSVD

Sequence (192 aa):
MKAVLITAIIVVVILAVGVPVIYYAVGSESPAVAAKTIPTGQVVGSVNHVEKADTTEPTDTEPEEDISAKDMLAQMQSNDTSAAADISGDKVGYSIQYLAEQQKIQAQQTCQPLVDAAQQKLDDAEAEVAAKKKIYEDARDDLDDAIESEDEDAIDDAREDVEKAKKAYESALSEKFAANDKLVTARINCVY

Secondary structure (DSSP, 8-state):
--SHHHHHHHHHHHHHHHHHHHHHHSSS-----------S----------------------------HHHHHHTTS-S-S-------HHHHHHHHHHHHHHHHHHHHHHHHHHHHHHHHHHHHHHHHHHHHHHHHHHHHHHHHHHHHHT-HHHHHHHHHHHHHHHHHHHHHHHHHHHHHHHHHHHHHHHH-